Protein AF-A0A839SBY2-F1 (afdb_monomer_lite)

Organism: NCBI:txid1550579

Foldseek 3Di:
DVVLVVVLVCLVPPDDCPDPVSLVVSLVSLLCVLVVLLVVCVVPVDPVSPVSVVVSVVSNVVSVVVSVVSVLVVLLVVLVVCPAQVCQVVCVVVVHFGQDPQWDFPDDDGQKTKIAHPDPDQAFGIKIFGADSVSDTQKIKTKGWHDADPNWTKIKIWMWGPDPDPDDIDIWIWIDTHPDIDTDDPVVVVVRCVVRVHDRRD

Structure (mmCIF, N/CA/C/O backbone):
data_AF-A0A839SBY2-F1
#
_entry.id   AF-A0A839SBY2-F1
#
loop_
_atom_site.group_PDB
_atom_site.id
_atom_site.type_symbol
_atom_site.label_atom_id
_atom_site.label_alt_id
_atom_site.label_comp_id
_atom_site.label_asym_id
_atom_site.label_entity_id
_atom_site.label_seq_id
_atom_site.pdbx_PDB_ins_code
_atom_site.Cartn_x
_atom_site.Cartn_y
_atom_site.Cartn_z
_atom_site.occupancy
_atom_site.B_iso_or_equiv
_atom_site.auth_seq_id
_atom_site.auth_comp_id
_atom_site.auth_asym_id
_atom_site.auth_atom_id
_atom_site.pdbx_PDB_model_num
ATOM 1 N N . MET A 1 1 ? 9.766 -4.414 -45.607 1.00 50.16 1 MET A N 1
ATOM 2 C CA . MET A 1 1 ? 9.682 -3.505 -44.438 1.00 50.16 1 MET A CA 1
ATOM 3 C C . MET A 1 1 ? 8.295 -3.521 -43.786 1.00 50.16 1 MET A C 1
ATOM 5 O O . MET A 1 1 ? 8.221 -3.558 -42.569 1.00 50.16 1 MET A O 1
ATOM 9 N N . SER A 1 2 ? 7.206 -3.583 -44.562 1.00 56.00 2 SER A N 1
ATOM 10 C CA . SER A 1 2 ? 5.819 -3.483 -44.066 1.00 56.00 2 SER A CA 1
ATOM 11 C C . SER A 1 2 ? 5.362 -4.629 -43.151 1.00 56.00 2 SER A C 1
ATOM 13 O O . SER A 1 2 ? 4.708 -4.373 -42.150 1.00 56.00 2 SER A O 1
ATOM 15 N N . ILE A 1 3 ? 5.745 -5.879 -43.438 1.00 57.19 3 ILE A N 1
ATOM 16 C CA . ILE A 1 3 ? 5.320 -7.041 -42.633 1.00 57.19 3 ILE A CA 1
ATOM 17 C C . ILE A 1 3 ? 5.928 -6.992 -41.226 1.00 57.19 3 ILE A C 1
ATOM 19 O O . ILE A 1 3 ? 5.208 -7.164 -40.259 1.00 57.19 3 ILE A O 1
ATOM 23 N N . LEU A 1 4 ? 7.217 -6.661 -41.090 1.00 52.97 4 LEU A N 1
ATOM 24 C CA . LEU A 1 4 ? 7.890 -6.563 -39.785 1.00 52.97 4 LEU A CA 1
ATOM 25 C C . LEU A 1 4 ? 7.290 -5.477 -38.881 1.00 52.97 4 LEU A C 1
ATOM 27 O O . LEU A 1 4 ? 7.150 -5.702 -37.685 1.00 52.97 4 LEU A O 1
ATOM 31 N N . LEU A 1 5 ? 6.901 -4.330 -39.447 1.00 53.91 5 LEU A N 1
ATOM 32 C CA . LEU A 1 5 ? 6.219 -3.257 -38.713 1.00 53.91 5 LEU A CA 1
ATOM 33 C C . LEU A 1 5 ? 4.815 -3.674 -38.260 1.00 53.91 5 LEU A C 1
ATOM 35 O O . LEU A 1 5 ? 4.431 -3.383 -37.131 1.00 53.91 5 LEU A O 1
ATOM 39 N N . ILE A 1 6 ? 4.075 -4.393 -39.109 1.00 61.06 6 ILE A N 1
ATOM 40 C CA . ILE A 1 6 ? 2.745 -4.918 -38.775 1.00 61.06 6 ILE A CA 1
ATOM 41 C C . ILE A 1 6 ? 2.851 -6.002 -37.698 1.00 61.06 6 ILE A C 1
ATOM 43 O O . ILE A 1 6 ? 2.096 -5.965 -36.734 1.00 61.06 6 ILE A O 1
ATOM 47 N N . THR A 1 7 ? 3.811 -6.923 -37.802 1.00 57.31 7 THR A N 1
ATOM 48 C CA . THR A 1 7 ? 4.036 -7.966 -36.790 1.00 57.31 7 THR A CA 1
ATOM 49 C C . THR A 1 7 ? 4.498 -7.368 -35.463 1.00 57.31 7 THR A C 1
ATOM 51 O O . THR A 1 7 ? 4.038 -7.794 -34.408 1.00 57.31 7 THR A O 1
ATOM 54 N N . ALA A 1 8 ? 5.362 -6.350 -35.497 1.00 54.94 8 ALA A N 1
ATOM 55 C CA . ALA A 1 8 ? 5.792 -5.633 -34.306 1.00 54.94 8 ALA A CA 1
ATOM 56 C C . ALA A 1 8 ? 4.622 -4.898 -33.635 1.00 54.94 8 ALA A C 1
ATOM 58 O O . ALA A 1 8 ? 4.421 -5.075 -32.440 1.00 54.94 8 ALA A O 1
ATOM 59 N N . ALA A 1 9 ? 3.807 -4.159 -34.398 1.00 55.81 9 ALA A N 1
ATOM 60 C CA . ALA A 1 9 ? 2.603 -3.500 -33.890 1.00 55.81 9 ALA A CA 1
ATOM 61 C C . ALA A 1 9 ? 1.560 -4.506 -33.368 1.00 55.81 9 ALA A C 1
ATOM 63 O O . ALA A 1 9 ? 0.912 -4.254 -32.360 1.00 55.81 9 ALA A O 1
ATOM 64 N N . TYR A 1 10 ? 1.431 -5.670 -34.009 1.00 61.09 10 TYR A N 1
ATOM 65 C CA . TYR A 1 10 ? 0.540 -6.745 -33.576 1.00 61.09 10 TYR A CA 1
ATOM 66 C C . TYR A 1 10 ? 0.983 -7.350 -32.236 1.00 61.09 10 TYR A C 1
ATOM 68 O O . TYR A 1 10 ? 0.177 -7.468 -31.317 1.00 61.09 10 TYR A O 1
ATOM 76 N N . LEU A 1 11 ? 2.271 -7.671 -32.077 1.00 55.78 11 LEU A N 1
ATOM 77 C CA . LEU A 1 11 ? 2.822 -8.135 -30.797 1.00 55.78 11 LEU A CA 1
ATOM 78 C C . LEU A 1 11 ? 2.681 -7.073 -29.698 1.00 55.78 11 LEU A C 1
ATOM 80 O O . LEU A 1 11 ? 2.483 -7.404 -28.534 1.00 55.78 11 LEU A O 1
ATOM 84 N N . ASP A 1 12 ? 2.755 -5.801 -30.074 1.00 53.50 12 ASP A N 1
ATOM 85 C CA . ASP A 1 12 ? 2.627 -4.659 -29.177 1.00 53.50 12 ASP A CA 1
ATOM 86 C C . ASP A 1 12 ? 1.188 -4.428 -28.683 1.00 53.50 12 ASP A C 1
ATOM 88 O O . ASP A 1 12 ? 0.997 -3.953 -27.565 1.00 53.50 12 ASP A O 1
ATOM 92 N N . PHE A 1 13 ? 0.190 -4.801 -29.490 1.00 53.75 13 PHE A N 1
ATOM 93 C CA . PHE A 1 13 ? -1.232 -4.618 -29.186 1.00 53.75 13 PHE A CA 1
ATOM 94 C C . PHE A 1 13 ? -1.887 -5.853 -28.548 1.00 53.75 13 PHE A C 1
ATOM 96 O O . PHE A 1 13 ? -2.807 -5.710 -27.748 1.00 53.75 13 PHE A O 1
ATOM 103 N N . PHE A 1 14 ? -1.434 -7.064 -28.900 1.00 48.62 14 PHE A N 1
ATOM 104 C CA . PHE A 1 14 ? -2.133 -8.309 -28.550 1.00 48.62 14 PHE A CA 1
ATOM 105 C C . PHE A 1 14 ? -1.421 -9.188 -27.513 1.00 48.62 14 PHE A C 1
ATOM 107 O O . PHE A 1 14 ? -2.077 -10.027 -26.895 1.00 48.62 14 PHE A O 1
ATOM 114 N N . CYS A 1 15 ? -0.118 -9.013 -27.266 1.00 50.53 15 CYS A N 1
ATOM 115 C CA . CYS A 1 15 ? 0.544 -9.710 -26.161 1.00 50.53 15 CYS A CA 1
ATOM 116 C C . CYS A 1 15 ? 0.485 -8.860 -24.889 1.00 50.53 15 CYS A C 1
ATOM 118 O O . CYS A 1 15 ? 1.300 -7.959 -24.694 1.00 50.53 15 CYS A O 1
ATOM 120 N N . GLY A 1 16 ? -0.454 -9.190 -23.999 1.00 49.81 16 GLY A N 1
ATOM 121 C CA . GLY A 1 16 ? -0.428 -8.705 -22.620 1.00 49.81 16 GLY A CA 1
ATOM 122 C C . GLY A 1 16 ? 0.908 -9.044 -21.946 1.00 49.81 16 GLY A C 1
ATOM 123 O O . GLY A 1 16 ? 1.477 -10.119 -22.150 1.00 49.81 16 GLY A O 1
ATOM 124 N N . THR A 1 17 ? 1.438 -8.110 -21.164 1.00 52.28 17 THR A N 1
ATOM 125 C CA . THR A 1 17 ? 2.716 -8.225 -20.456 1.00 52.28 17 THR A CA 1
ATOM 126 C C . THR A 1 17 ? 2.598 -9.183 -19.270 1.00 52.28 17 THR A C 1
ATOM 128 O O . THR A 1 17 ? 2.289 -8.785 -18.155 1.00 52.28 17 THR A O 1
ATOM 131 N N . VAL A 1 18 ? 2.851 -10.475 -19.502 1.00 55.28 18 VAL A N 1
ATOM 132 C CA . VAL A 1 18 ? 2.801 -11.504 -18.441 1.00 55.28 18 VAL A CA 1
ATOM 133 C C . VAL A 1 18 ? 4.174 -11.729 -17.782 1.00 55.28 18 VAL A C 1
ATOM 135 O O . VAL A 1 18 ? 4.251 -12.221 -16.660 1.00 55.28 18 VAL A O 1
ATOM 138 N N . ASN A 1 19 ? 5.279 -11.380 -18.454 1.00 65.88 19 ASN A N 1
ATOM 139 C CA . ASN A 1 19 ? 6.634 -11.702 -17.995 1.00 65.88 19 ASN A CA 1
ATOM 140 C C . ASN A 1 19 ? 7.681 -10.673 -18.473 1.00 65.88 19 ASN A C 1
ATOM 142 O O . ASN A 1 19 ? 7.624 -10.211 -19.616 1.00 65.88 19 ASN A O 1
ATOM 146 N N . ILE A 1 20 ? 8.683 -10.373 -17.633 1.00 67.88 20 ILE A N 1
ATOM 147 C CA . ILE A 1 20 ? 9.837 -9.520 -17.967 1.00 67.88 20 ILE A CA 1
ATOM 148 C C . ILE A 1 20 ? 10.582 -9.990 -19.226 1.00 67.88 20 ILE A C 1
ATOM 150 O O . ILE A 1 20 ? 11.011 -9.163 -20.028 1.00 67.88 20 ILE A O 1
ATOM 154 N N . TYR A 1 21 ? 10.680 -11.303 -19.464 1.00 69.38 21 TYR A N 1
ATOM 155 C CA . TYR A 1 21 ? 11.316 -11.841 -20.672 1.00 69.38 21 TYR A CA 1
ATOM 156 C C . TYR A 1 21 ? 10.558 -11.452 -21.944 1.00 69.38 21 TYR A C 1
ATOM 158 O O . TYR A 1 21 ? 11.178 -11.162 -22.964 1.00 69.38 21 TYR A O 1
ATOM 166 N N . THR A 1 22 ? 9.226 -11.380 -21.884 1.00 72.88 22 THR A N 1
ATOM 167 C CA . THR A 1 22 ? 8.390 -10.946 -23.010 1.00 72.88 22 THR A CA 1
ATOM 168 C C . THR A 1 22 ? 8.628 -9.473 -23.332 1.00 72.88 22 THR A C 1
ATOM 170 O O . THR A 1 22 ? 8.743 -9.127 -24.507 1.00 72.88 22 THR A O 1
ATOM 173 N N . ILE A 1 23 ? 8.781 -8.625 -22.305 1.00 73.56 23 ILE A N 1
ATOM 174 C CA . ILE A 1 23 ? 9.149 -7.211 -22.471 1.00 73.56 23 ILE A CA 1
ATOM 175 C C . ILE A 1 23 ? 10.522 -7.123 -23.149 1.00 73.56 23 ILE A C 1
ATOM 177 O O . ILE A 1 23 ? 10.646 -6.499 -24.197 1.00 73.56 23 ILE A O 1
ATOM 181 N N . VAL A 1 24 ? 11.540 -7.812 -22.626 1.00 74.81 24 VAL A N 1
ATOM 182 C CA . VAL A 1 24 ? 12.904 -7.771 -23.187 1.00 74.81 24 VAL A CA 1
ATOM 183 C C . VAL A 1 24 ? 12.942 -8.244 -24.645 1.00 74.81 24 VAL A C 1
ATOM 185 O O . VAL A 1 24 ? 13.508 -7.552 -25.488 1.00 74.81 24 VAL A O 1
ATOM 188 N N . ILE A 1 25 ? 12.305 -9.375 -24.971 1.00 76.25 25 ILE A N 1
ATOM 189 C CA . ILE A 1 25 ? 12.288 -9.930 -26.336 1.00 76.25 25 ILE A CA 1
ATOM 190 C C . ILE A 1 25 ? 11.604 -8.968 -27.312 1.00 76.25 25 ILE A C 1
ATOM 192 O O . ILE A 1 25 ? 12.164 -8.657 -28.364 1.00 76.25 25 ILE A O 1
ATOM 196 N N . LYS A 1 26 ? 10.425 -8.449 -26.948 1.00 75.75 26 LYS A N 1
ATOM 197 C CA . LYS A 1 26 ? 9.686 -7.459 -27.744 1.00 75.75 26 LYS A CA 1
ATOM 198 C C . LYS A 1 26 ? 10.553 -6.233 -28.040 1.00 75.75 26 LYS A C 1
ATOM 200 O O . LYS A 1 26 ? 10.601 -5.770 -29.179 1.00 75.75 26 LYS A O 1
ATOM 205 N N . GLN A 1 27 ? 11.293 -5.760 -27.041 1.00 76.38 27 GLN A N 1
ATOM 206 C CA . GLN A 1 27 ? 12.167 -4.599 -27.174 1.00 76.38 27 GLN A CA 1
ATOM 207 C C . GLN A 1 27 ? 13.399 -4.868 -28.034 1.00 76.38 27 GLN A C 1
ATOM 209 O O . GLN A 1 27 ? 13.731 -4.056 -28.898 1.00 76.38 27 GLN A O 1
ATOM 214 N N . SER A 1 28 ? 14.044 -6.025 -27.874 1.00 76.75 28 SER A N 1
ATOM 215 C CA . SER A 1 28 ? 15.146 -6.434 -28.749 1.00 76.75 28 SER A CA 1
ATOM 216 C C . SER A 1 28 ? 14.701 -6.527 -30.212 1.00 76.75 28 SER A C 1
ATOM 218 O O . SER A 1 28 ? 15.401 -6.031 -31.093 1.00 76.75 28 SER A O 1
ATOM 220 N N . CYS A 1 29 ? 13.517 -7.086 -30.486 1.00 79.12 29 CYS A N 1
ATOM 221 C CA . CYS A 1 29 ? 12.964 -7.152 -31.840 1.00 79.12 29 CYS A CA 1
ATOM 222 C C . CYS A 1 29 ? 12.693 -5.761 -32.428 1.00 79.12 29 CYS A C 1
ATOM 224 O O . CYS A 1 29 ? 13.072 -5.496 -33.569 1.00 79.12 29 CYS A O 1
ATOM 226 N N . LEU A 1 30 ? 12.077 -4.861 -31.656 1.00 77.25 30 LEU A N 1
ATOM 227 C CA . LEU A 1 30 ? 11.808 -3.489 -32.090 1.00 77.25 30 LEU A CA 1
ATOM 228 C C . LEU A 1 30 ? 13.108 -2.727 -32.380 1.00 77.25 30 LEU A C 1
ATOM 230 O O . LEU A 1 30 ? 13.252 -2.150 -33.457 1.00 77.25 30 LEU A O 1
ATOM 234 N N . LEU A 1 31 ? 14.088 -2.777 -31.474 1.00 79.19 31 LEU A N 1
ATOM 235 C CA . LEU A 1 31 ? 15.387 -2.122 -31.656 1.00 79.19 31 LEU A CA 1
ATOM 236 C C . LEU A 1 31 ? 16.100 -2.595 -32.927 1.00 79.19 31 LEU A C 1
ATOM 238 O O . LEU A 1 31 ? 16.614 -1.766 -33.674 1.00 79.19 31 LEU A O 1
ATOM 242 N N . LEU A 1 32 ? 16.086 -3.898 -33.223 1.00 79.31 32 LEU A N 1
ATOM 243 C CA . LEU A 1 32 ? 16.695 -4.436 -34.445 1.00 79.31 32 LEU A CA 1
ATOM 244 C C . LEU A 1 32 ? 16.045 -3.874 -35.719 1.00 79.31 32 LEU A C 1
ATOM 246 O O . LEU A 1 32 ? 16.753 -3.524 -36.667 1.00 79.31 32 LEU A O 1
ATOM 250 N N . VAL A 1 33 ? 14.716 -3.723 -35.731 1.00 79.94 33 VAL A N 1
ATOM 251 C CA . VAL A 1 33 ? 13.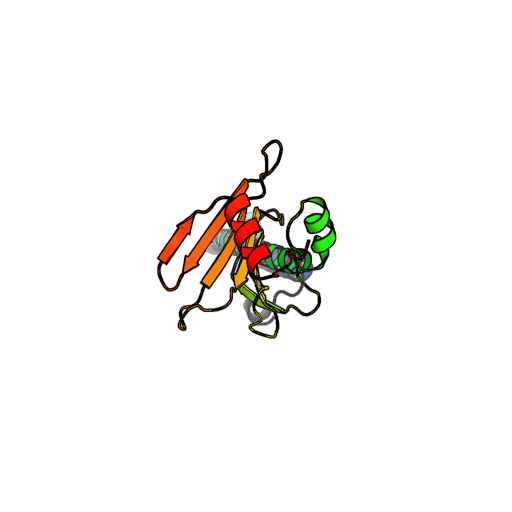989 -3.138 -36.868 1.00 79.94 33 VAL A CA 1
ATOM 252 C C . VAL A 1 33 ? 14.399 -1.681 -37.094 1.00 79.94 33 VAL A C 1
ATOM 254 O O . VAL A 1 33 ? 14.634 -1.305 -38.241 1.00 79.94 33 VAL A O 1
ATOM 257 N N . TYR A 1 34 ? 14.556 -0.882 -36.033 1.00 76.00 34 TYR A N 1
ATOM 258 C CA . TYR A 1 34 ? 14.865 0.553 -36.142 1.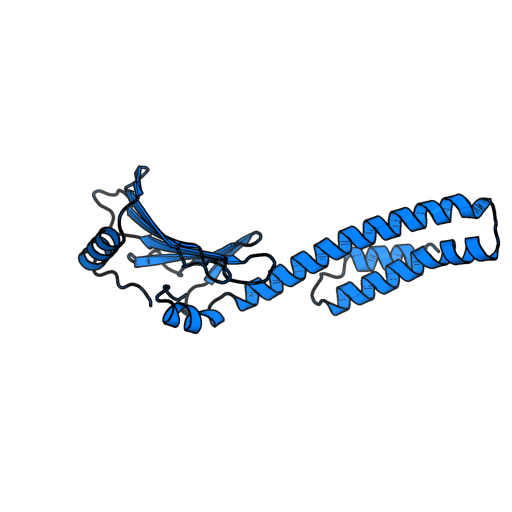00 76.00 34 TYR A CA 1
ATOM 259 C C . TYR A 1 34 ? 16.357 0.891 -36.246 1.00 76.00 34 TYR A C 1
ATOM 261 O O . TYR A 1 34 ? 16.696 1.953 -36.763 1.00 76.00 34 TYR A O 1
ATOM 269 N N . ILE A 1 35 ? 17.256 0.008 -35.803 1.00 79.44 35 ILE A N 1
ATOM 270 C CA . ILE A 1 35 ? 18.710 0.180 -35.958 1.00 79.44 35 ILE A CA 1
ATOM 271 C C . ILE A 1 35 ? 19.157 -0.199 -37.377 1.00 79.44 35 ILE A C 1
ATOM 273 O O . ILE A 1 35 ? 20.073 0.421 -37.918 1.00 79.44 35 ILE A O 1
ATOM 277 N N . SER A 1 36 ? 18.485 -1.161 -38.022 1.00 78.06 36 SER A N 1
ATOM 278 C CA . SER A 1 36 ? 18.840 -1.615 -39.377 1.00 78.06 36 SER A CA 1
ATOM 279 C C . SER A 1 36 ? 18.937 -0.498 -40.443 1.00 78.06 36 SER A C 1
ATOM 281 O O . SER A 1 36 ? 19.931 -0.487 -41.174 1.00 78.06 36 SER A O 1
ATOM 283 N N . PRO A 1 37 ? 18.029 0.500 -40.518 1.00 73.56 37 PRO A N 1
ATOM 284 C CA . PRO A 1 37 ? 18.105 1.585 -41.495 1.00 73.56 37 PRO A CA 1
ATOM 285 C C . PRO A 1 37 ? 19.198 2.600 -41.136 1.00 73.56 37 PRO A C 1
ATOM 287 O O . PRO A 1 37 ? 19.804 3.190 -42.028 1.00 73.56 37 PRO A O 1
ATOM 290 N N . ILE A 1 38 ? 19.486 2.780 -39.839 1.00 78.62 38 ILE A N 1
ATOM 291 C CA . ILE A 1 38 ? 20.560 3.653 -39.346 1.00 78.62 38 ILE A CA 1
ATOM 292 C C . ILE A 1 38 ? 21.914 3.085 -39.777 1.00 78.62 38 ILE A C 1
ATOM 294 O O . ILE A 1 38 ? 22.713 3.792 -40.388 1.00 78.62 38 ILE A O 1
ATOM 298 N N . VAL A 1 39 ? 22.152 1.795 -39.519 1.00 82.88 39 VAL A N 1
ATOM 299 C CA . VAL A 1 39 ? 23.387 1.104 -39.922 1.00 82.88 39 VAL A CA 1
ATOM 300 C C . VAL A 1 39 ? 23.525 1.093 -41.445 1.00 82.88 39 VAL A C 1
ATOM 302 O O . VAL A 1 39 ? 24.590 1.418 -41.968 1.00 82.88 39 VAL A O 1
ATOM 305 N N . TYR A 1 40 ? 22.441 0.803 -42.172 1.00 81.88 40 TYR A N 1
ATOM 306 C CA . TYR A 1 40 ? 22.438 0.840 -43.634 1.00 81.88 40 TYR A CA 1
ATOM 307 C C . TYR A 1 40 ? 22.796 2.229 -44.186 1.00 81.88 40 TYR A C 1
ATOM 309 O O . TYR A 1 40 ? 23.617 2.339 -45.099 1.00 81.88 40 TYR A O 1
ATOM 317 N N . TYR A 1 41 ? 22.245 3.302 -43.608 1.00 81.12 41 TYR A N 1
ATOM 318 C CA . TYR A 1 41 ? 22.611 4.674 -43.965 1.00 81.12 41 TYR A CA 1
ATOM 319 C C . TYR A 1 41 ? 24.085 4.976 -43.666 1.00 81.12 41 TYR A C 1
ATOM 321 O O . TYR A 1 41 ? 24.762 5.572 -44.502 1.00 81.12 41 TYR A O 1
ATOM 329 N N . MET A 1 42 ? 24.610 4.548 -42.513 1.00 82.94 42 MET A N 1
ATOM 330 C CA . MET A 1 42 ? 26.020 4.762 -42.162 1.00 82.94 42 MET A CA 1
ATOM 331 C C . MET A 1 42 ? 26.978 4.114 -43.170 1.00 82.94 42 MET A C 1
ATOM 333 O O . MET A 1 42 ? 28.025 4.692 -43.464 1.00 82.94 42 MET A O 1
ATOM 337 N N . ILE A 1 43 ? 26.607 2.951 -43.717 1.00 87.75 43 ILE A N 1
ATOM 338 C CA . ILE A 1 43 ? 27.396 2.219 -44.717 1.00 87.75 43 ILE A CA 1
ATOM 339 C C . ILE A 1 43 ? 27.274 2.864 -46.103 1.00 87.75 43 ILE A C 1
ATOM 341 O O . ILE A 1 43 ? 28.279 3.094 -46.770 1.00 87.75 43 ILE A O 1
ATOM 345 N N . THR A 1 44 ? 26.052 3.158 -46.549 1.00 88.62 44 THR A N 1
ATOM 346 C CA . THR A 1 44 ? 25.786 3.585 -47.936 1.00 88.62 44 THR A CA 1
ATOM 347 C C . THR A 1 44 ? 25.922 5.089 -48.162 1.00 88.62 44 THR A C 1
ATOM 349 O O . THR A 1 44 ? 26.130 5.522 -49.292 1.00 88.62 44 THR A O 1
ATOM 352 N N . LYS A 1 45 ? 25.803 5.897 -47.100 1.00 83.69 45 LYS A N 1
ATOM 353 C CA . LYS A 1 45 ? 25.741 7.371 -47.133 1.00 83.69 45 LYS A CA 1
ATOM 354 C C . LYS A 1 45 ? 24.695 7.938 -48.104 1.00 83.69 45 LYS A C 1
ATOM 356 O O . LYS A 1 45 ? 24.819 9.076 -48.562 1.00 83.69 45 LYS A O 1
ATOM 361 N N . ASP A 1 46 ? 23.647 7.170 -48.389 1.00 84.69 46 ASP A N 1
ATOM 362 C CA . ASP A 1 46 ? 22.555 7.587 -49.263 1.00 84.69 46 ASP A CA 1
ATOM 363 C C . ASP A 1 46 ? 21.745 8.729 -48.621 1.00 84.69 46 ASP A C 1
ATOM 365 O O . ASP A 1 46 ? 21.132 8.576 -47.561 1.00 84.69 46 ASP A O 1
ATOM 369 N N . LYS A 1 47 ? 21.714 9.896 -49.277 1.00 78.06 47 LYS A N 1
ATOM 370 C CA . LYS A 1 47 ? 20.994 11.087 -48.798 1.00 78.06 47 LYS A CA 1
ATOM 371 C C . LYS A 1 47 ? 19.490 10.847 -48.641 1.00 78.06 47 LYS A C 1
ATOM 373 O O . LYS A 1 47 ? 18.887 11.481 -47.776 1.00 78.06 47 LYS A O 1
ATOM 378 N N . GLN A 1 48 ? 18.896 9.935 -49.415 1.00 78.19 48 GLN A N 1
ATOM 379 C CA . GLN A 1 48 ? 17.478 9.582 -49.298 1.00 78.19 48 GLN A CA 1
ATOM 380 C C . GLN A 1 48 ? 17.170 8.871 -47.967 1.00 78.19 48 GLN A C 1
ATOM 382 O O . GLN A 1 48 ? 16.074 9.011 -47.424 1.00 78.19 48 GLN A O 1
ATOM 387 N N . GLN A 1 49 ? 18.154 8.181 -47.384 1.00 76.94 49 GLN A N 1
ATOM 388 C CA . GLN A 1 49 ? 18.020 7.447 -46.121 1.00 76.94 49 GLN A CA 1
ATOM 389 C C . GLN A 1 49 ? 18.271 8.310 -44.873 1.00 76.94 49 GLN A C 1
ATOM 391 O O . GLN A 1 49 ? 17.984 7.879 -43.755 1.00 76.94 49 GLN A O 1
ATOM 396 N N . ARG A 1 50 ? 18.733 9.561 -45.030 1.00 77.38 50 ARG A N 1
ATOM 397 C CA . ARG A 1 50 ? 19.011 10.471 -43.903 1.00 77.38 50 ARG A CA 1
ATOM 398 C C . ARG A 1 50 ? 17.777 10.710 -43.027 1.00 77.38 50 ARG A C 1
ATOM 400 O O . ARG A 1 50 ? 17.890 10.716 -41.805 1.00 77.38 50 ARG A O 1
ATOM 407 N N . TRP A 1 51 ? 16.606 10.891 -43.637 1.00 77.44 51 TRP A N 1
ATOM 408 C CA . TRP A 1 51 ? 15.357 11.092 -42.896 1.00 77.44 51 TRP A CA 1
ATOM 409 C C . TRP A 1 51 ? 14.920 9.828 -42.155 1.00 77.44 51 TRP A C 1
ATOM 411 O O . TRP A 1 51 ? 14.539 9.917 -40.992 1.00 77.44 51 TRP A O 1
ATOM 421 N N . TRP A 1 52 ? 15.058 8.653 -42.775 1.00 76.50 52 TRP A N 1
ATOM 422 C CA . TRP A 1 52 ? 14.775 7.370 -42.126 1.00 76.50 52 TRP A CA 1
ATOM 423 C C . TRP A 1 52 ? 15.671 7.117 -40.915 1.00 76.50 52 TRP A C 1
ATOM 425 O O . TRP A 1 52 ? 15.185 6.630 -39.898 1.00 76.50 52 TRP A O 1
ATOM 435 N N . ALA A 1 53 ? 16.943 7.518 -40.977 1.00 74.19 53 ALA A N 1
ATOM 436 C CA . ALA A 1 53 ? 17.840 7.452 -39.828 1.00 74.19 53 ALA A CA 1
ATOM 437 C C . ALA A 1 53 ? 17.389 8.382 -38.682 1.00 74.19 53 ALA A C 1
ATOM 439 O O . ALA A 1 53 ? 17.371 7.962 -37.528 1.00 74.19 53 ALA A O 1
ATOM 440 N N . VAL A 1 54 ? 16.962 9.617 -38.986 1.00 79.69 54 VAL A N 1
ATOM 441 C CA . VAL A 1 54 ? 16.431 10.557 -37.975 1.00 79.69 54 VAL A CA 1
ATOM 442 C C . VAL A 1 54 ? 15.149 10.020 -37.332 1.00 79.69 54 VAL A C 1
ATOM 444 O O . VAL A 1 54 ? 15.041 10.011 -36.106 1.00 79.69 54 VAL A O 1
ATOM 447 N N . PHE A 1 55 ? 14.202 9.523 -38.133 1.00 80.25 55 PHE A N 1
ATOM 448 C CA . PHE A 1 55 ? 12.989 8.886 -37.614 1.00 80.25 55 PHE A CA 1
ATOM 449 C C . PHE A 1 55 ? 13.313 7.650 -36.771 1.00 80.25 55 PHE A C 1
ATOM 451 O O . PHE A 1 55 ? 12.731 7.486 -35.703 1.00 80.25 55 PHE A O 1
ATOM 458 N N . GLY A 1 56 ? 14.269 6.823 -37.204 1.00 79.25 56 GLY A N 1
ATOM 459 C CA . GLY A 1 56 ? 14.758 5.678 -36.438 1.00 79.25 56 GLY A CA 1
ATOM 460 C C . GLY A 1 56 ? 15.252 6.081 -35.049 1.00 79.25 56 GLY A C 1
ATOM 461 O O . GLY A 1 56 ? 14.837 5.483 -34.061 1.00 79.25 56 GLY A O 1
ATOM 462 N N . CYS A 1 57 ? 16.053 7.146 -34.943 1.00 79.25 57 CYS A N 1
ATOM 463 C CA . CYS A 1 57 ? 16.521 7.658 -33.651 1.00 79.25 57 CYS A CA 1
ATOM 464 C C . CYS A 1 57 ? 15.374 8.122 -32.739 1.00 79.25 57 CYS A C 1
ATOM 466 O O . CYS A 1 57 ? 15.369 7.789 -31.554 1.00 79.25 57 CYS A O 1
ATOM 468 N N . ILE A 1 58 ? 14.392 8.861 -33.274 1.00 83.50 58 ILE A N 1
ATOM 469 C CA . ILE A 1 58 ? 13.218 9.307 -32.502 1.00 83.50 58 ILE A CA 1
ATOM 470 C C . ILE A 1 58 ? 12.440 8.092 -31.981 1.00 83.50 58 ILE A C 1
ATOM 472 O O . ILE A 1 58 ? 12.127 8.027 -30.795 1.00 83.50 58 ILE A O 1
ATOM 476 N N . TRP A 1 59 ? 12.206 7.096 -32.838 1.00 80.31 59 TRP A N 1
ATOM 477 C CA . TRP A 1 59 ? 11.526 5.858 -32.459 1.00 80.31 59 TRP A CA 1
ATOM 478 C C . TRP A 1 59 ? 12.269 5.084 -31.372 1.00 80.31 59 TRP A C 1
ATOM 480 O O . TRP A 1 59 ? 11.635 4.633 -30.422 1.00 80.31 59 TRP A O 1
ATOM 490 N N . VAL A 1 60 ? 13.600 4.980 -31.452 1.00 81.75 60 VAL A N 1
ATOM 491 C CA . VAL A 1 60 ? 14.417 4.342 -30.405 1.00 81.75 60 VAL A CA 1
ATOM 492 C C . VAL A 1 60 ? 14.221 5.035 -29.054 1.00 81.75 60 VAL A C 1
ATOM 494 O O . VAL A 1 60 ? 14.033 4.354 -28.044 1.00 81.75 60 VAL A O 1
ATOM 497 N N . VAL A 1 61 ? 14.203 6.372 -29.017 1.00 82.56 61 VAL A N 1
ATOM 498 C CA . VAL A 1 61 ? 13.949 7.130 -27.779 1.00 82.56 61 VAL A CA 1
ATOM 499 C C . VAL A 1 61 ? 12.535 6.872 -27.255 1.00 82.56 61 VAL A C 1
ATOM 501 O O . VAL A 1 61 ? 12.376 6.530 -26.083 1.00 82.56 61 VAL A O 1
ATOM 504 N N . THR A 1 62 ? 11.509 6.975 -28.103 1.00 79.94 62 THR A N 1
ATOM 505 C CA . THR A 1 62 ? 10.108 6.746 -27.707 1.00 79.94 62 THR A CA 1
ATOM 506 C C . THR A 1 62 ? 9.892 5.334 -27.159 1.00 79.94 62 THR A C 1
ATOM 508 O O . THR A 1 62 ? 9.250 5.155 -26.125 1.00 79.94 62 THR A O 1
ATOM 511 N N . ILE A 1 63 ? 10.474 4.328 -27.812 1.00 79.50 63 ILE A N 1
ATOM 512 C CA . ILE A 1 63 ? 10.392 2.924 -27.404 1.00 79.50 63 ILE A CA 1
ATOM 513 C C . ILE A 1 63 ? 11.121 2.695 -26.077 1.00 79.50 63 ILE A C 1
ATOM 515 O O . ILE A 1 63 ? 10.592 2.013 -25.198 1.00 79.50 63 ILE A O 1
ATOM 519 N N . SER A 1 64 ? 12.283 3.322 -25.883 1.00 78.50 64 SER A N 1
ATOM 520 C CA . SER A 1 64 ? 13.034 3.244 -24.623 1.00 78.50 64 SER A CA 1
ATOM 521 C C . SER A 1 64 ? 12.238 3.829 -23.453 1.00 78.50 64 SER A C 1
ATOM 523 O O . SER A 1 64 ? 12.171 3.222 -22.384 1.00 78.50 64 SER A O 1
ATOM 525 N N . LEU A 1 65 ? 11.578 4.975 -23.658 1.00 80.75 65 LEU A N 1
ATOM 526 C CA . LEU A 1 65 ? 10.704 5.584 -22.650 1.00 80.75 65 LEU A CA 1
ATOM 527 C C . LEU A 1 65 ? 9.501 4.691 -22.328 1.00 80.75 65 LEU A C 1
ATOM 529 O O . LEU A 1 65 ? 9.188 4.483 -21.159 1.00 80.75 65 LEU A O 1
ATOM 533 N N . ARG A 1 66 ? 8.861 4.108 -23.346 1.00 80.94 66 ARG A N 1
ATOM 534 C CA . ARG A 1 66 ? 7.740 3.184 -23.139 1.00 80.94 66 ARG A CA 1
ATOM 535 C C . ARG A 1 66 ? 8.162 1.920 -22.391 1.00 80.94 66 ARG A C 1
ATOM 537 O O . ARG A 1 66 ? 7.474 1.510 -21.466 1.00 80.94 66 ARG A O 1
ATOM 544 N N . THR A 1 67 ? 9.313 1.349 -22.739 1.00 77.88 67 THR A N 1
ATOM 545 C CA . THR A 1 67 ? 9.892 0.185 -22.045 1.00 77.88 67 THR A CA 1
ATOM 546 C C . THR A 1 67 ? 10.103 0.468 -20.571 1.00 77.88 67 THR A C 1
ATOM 548 O O . THR A 1 67 ? 9.799 -0.367 -19.727 1.00 77.88 67 THR A O 1
ATOM 551 N N . LYS A 1 68 ? 10.632 1.654 -20.255 1.00 80.19 68 LYS A N 1
ATOM 552 C CA . LYS A 1 68 ? 10.851 2.069 -18.873 1.00 80.19 68 LYS A CA 1
ATOM 553 C C . LYS A 1 68 ? 9.543 2.041 -18.078 1.00 80.19 68 LYS A C 1
ATOM 555 O O . LYS A 1 68 ? 9.553 1.557 -16.951 1.00 80.19 68 LYS A O 1
ATOM 560 N N . ASN A 1 69 ? 8.444 2.502 -18.676 1.00 79.62 69 ASN A N 1
ATOM 561 C CA . ASN A 1 69 ? 7.123 2.454 -18.053 1.00 79.62 69 ASN A CA 1
ATOM 562 C C . ASN A 1 69 ? 6.618 1.005 -17.922 1.00 79.62 69 ASN A C 1
ATOM 564 O O . ASN A 1 69 ? 6.241 0.605 -16.833 1.00 79.62 69 ASN A O 1
ATOM 568 N N . GLU A 1 70 ? 6.722 0.177 -18.970 1.00 76.69 70 GLU A N 1
ATOM 569 C CA . GLU A 1 70 ? 6.299 -1.238 -18.912 1.00 76.69 70 GLU A CA 1
ATOM 570 C C . GLU A 1 70 ? 7.066 -2.041 -17.840 1.00 76.69 70 GLU A C 1
ATOM 572 O O . GLU A 1 70 ? 6.488 -2.880 -17.150 1.00 76.69 70 GLU A O 1
ATOM 577 N N . ILE A 1 71 ? 8.368 -1.785 -17.670 1.00 76.56 71 ILE A N 1
ATOM 578 C CA . ILE A 1 71 ? 9.180 -2.403 -16.609 1.00 76.56 71 ILE A CA 1
ATOM 579 C C . ILE A 1 71 ? 8.758 -1.893 -15.230 1.00 76.56 71 ILE A C 1
ATOM 581 O O . ILE A 1 71 ? 8.724 -2.674 -14.280 1.00 76.56 71 ILE A O 1
ATOM 585 N N . HIS A 1 72 ? 8.462 -0.598 -15.109 1.00 76.31 72 HIS A N 1
ATOM 586 C CA . HIS A 1 72 ? 7.974 -0.017 -13.864 1.00 76.31 72 HIS A CA 1
ATOM 587 C C . HIS A 1 72 ? 6.660 -0.679 -13.433 1.00 76.31 72 HIS A C 1
ATOM 589 O O . HIS A 1 72 ? 6.599 -1.203 -12.324 1.00 76.31 72 HIS A O 1
ATOM 595 N N . ASP A 1 73 ? 5.689 -0.781 -14.342 1.00 74.44 73 ASP A N 1
ATOM 596 C CA . ASP A 1 73 ? 4.384 -1.402 -14.093 1.00 74.44 73 ASP A CA 1
ATOM 597 C C . ASP A 1 73 ? 4.514 -2.901 -13.763 1.00 74.44 73 ASP A C 1
ATOM 599 O O . ASP A 1 73 ? 3.842 -3.424 -12.867 1.00 74.44 73 ASP A O 1
ATOM 603 N N . TYR A 1 74 ? 5.409 -3.615 -14.462 1.00 73.19 74 TYR A N 1
ATOM 604 C CA . TYR A 1 74 ? 5.704 -5.019 -14.167 1.00 73.19 74 TYR A CA 1
ATOM 605 C C . TYR A 1 74 ? 6.282 -5.185 -12.760 1.00 73.19 74 TYR A C 1
ATOM 607 O O . TYR A 1 74 ? 5.817 -6.034 -11.996 1.00 73.19 74 TYR A O 1
ATOM 615 N N . ASN A 1 75 ? 7.279 -4.373 -12.402 1.00 72.19 75 ASN A N 1
ATOM 616 C CA . ASN A 1 75 ? 7.875 -4.415 -11.073 1.00 72.19 75 ASN A CA 1
ATOM 617 C C . ASN A 1 75 ? 6.833 -4.080 -10.008 1.00 72.19 75 ASN A C 1
ATOM 619 O O . ASN A 1 75 ? 6.720 -4.821 -9.039 1.00 72.19 75 ASN A O 1
ATOM 623 N N . GLU A 1 76 ? 6.018 -3.048 -10.217 1.00 71.50 76 GLU A N 1
ATOM 624 C CA . GLU A 1 76 ? 4.931 -2.689 -9.310 1.00 71.50 76 GLU A CA 1
ATOM 625 C C . GLU A 1 76 ? 3.974 -3.872 -9.101 1.00 71.50 76 GLU A C 1
ATOM 627 O O . GLU A 1 76 ? 3.702 -4.255 -7.966 1.00 71.50 76 GLU A O 1
ATOM 632 N N . THR A 1 77 ? 3.552 -4.541 -10.177 1.00 72.44 77 THR A N 1
ATOM 633 C CA . THR A 1 77 ? 2.668 -5.718 -10.118 1.00 72.44 77 THR A CA 1
ATOM 634 C C . THR A 1 77 ? 3.298 -6.884 -9.350 1.00 72.44 77 THR A C 1
ATOM 636 O O . THR A 1 77 ? 2.668 -7.480 -8.472 1.00 72.44 77 THR A O 1
ATOM 639 N N . VAL A 1 78 ? 4.560 -7.211 -9.641 1.00 72.00 78 VAL A N 1
ATOM 640 C CA . VAL A 1 78 ? 5.294 -8.281 -8.945 1.00 72.00 78 VAL A CA 1
ATOM 641 C C . VAL A 1 78 ? 5.479 -7.949 -7.469 1.00 72.00 78 VAL A C 1
ATOM 643 O O . VAL A 1 78 ? 5.378 -8.828 -6.612 1.00 72.00 78 VAL A O 1
ATOM 646 N N . CYS A 1 79 ? 5.749 -6.689 -7.153 1.00 73.25 79 CYS A N 1
ATOM 647 C CA . CYS A 1 79 ? 5.946 -6.244 -5.786 1.00 73.25 79 CYS A CA 1
ATOM 648 C C . CYS A 1 79 ? 4.632 -6.259 -5.014 1.00 73.25 79 CYS A C 1
ATOM 650 O O . CYS A 1 79 ? 4.579 -6.831 -3.927 1.00 73.25 79 CYS A O 1
ATOM 652 N N . LYS A 1 80 ? 3.534 -5.810 -5.618 1.00 70.69 80 LYS A N 1
ATOM 653 C CA . LYS A 1 80 ? 2.198 -5.927 -5.032 1.00 70.69 80 LYS A CA 1
ATOM 654 C C . LYS A 1 80 ? 1.829 -7.359 -4.659 1.00 70.69 80 LYS A C 1
ATOM 656 O O . LYS A 1 80 ? 1.332 -7.605 -3.563 1.00 70.69 80 LYS A O 1
ATOM 661 N N . ALA A 1 81 ? 2.146 -8.320 -5.528 1.00 68.25 81 ALA A N 1
ATOM 662 C CA . ALA A 1 81 ? 1.924 -9.737 -5.244 1.00 68.25 81 ALA A CA 1
ATOM 663 C C . ALA A 1 81 ? 2.742 -10.246 -4.039 1.00 68.25 81 ALA A C 1
ATOM 665 O O . ALA A 1 81 ? 2.313 -11.169 -3.345 1.00 68.25 81 ALA A O 1
ATOM 666 N N . LYS A 1 82 ? 3.907 -9.645 -3.760 1.00 66.69 82 LYS A N 1
ATOM 667 C CA . LYS A 1 82 ? 4.763 -10.008 -2.622 1.00 66.69 82 LYS A CA 1
ATOM 668 C C . LYS A 1 82 ? 4.274 -9.409 -1.302 1.00 66.69 82 LYS A C 1
ATOM 670 O O . LYS A 1 82 ? 4.257 -10.135 -0.313 1.00 66.69 82 LYS A O 1
ATOM 675 N N . PHE A 1 83 ? 3.850 -8.144 -1.281 1.00 69.38 83 PHE A N 1
ATOM 676 C CA . PHE A 1 83 ? 3.615 -7.344 -0.060 1.00 69.38 83 PHE A CA 1
ATOM 677 C C . PHE A 1 83 ? 2.275 -7.564 0.663 1.00 69.38 83 PHE A C 1
ATOM 679 O O . PHE A 1 83 ? 1.963 -6.895 1.650 1.00 69.38 83 PHE A O 1
ATOM 686 N N . GLY A 1 84 ? 1.503 -8.562 0.229 1.00 75.06 84 GLY A N 1
ATOM 687 C CA . GLY A 1 84 ? 0.300 -9.014 0.923 1.00 75.06 84 GLY A CA 1
ATOM 688 C C . GLY A 1 84 ? 0.583 -9.800 2.210 1.00 75.06 84 GLY A C 1
ATOM 689 O O . GLY A 1 84 ? 1.445 -9.468 3.027 1.00 75.06 84 GLY A O 1
ATOM 690 N N . LYS A 1 85 ? -0.149 -10.901 2.394 1.00 80.31 85 LYS A N 1
ATOM 691 C CA . LYS A 1 85 ? -0.104 -11.748 3.603 1.00 80.31 85 LYS A CA 1
ATOM 692 C C . LYS A 1 85 ? 1.282 -12.338 3.909 1.00 80.31 85 LYS A C 1
ATOM 694 O O . LYS A 1 85 ? 1.575 -12.641 5.063 1.00 80.31 85 LYS A O 1
ATOM 699 N N . THR A 1 86 ? 2.156 -12.465 2.910 1.00 79.75 86 THR A N 1
ATOM 700 C CA . THR A 1 86 ? 3.528 -12.992 3.055 1.00 79.75 86 THR A CA 1
ATOM 701 C C . THR A 1 86 ? 4.381 -12.174 4.034 1.00 79.75 86 THR A C 1
ATOM 703 O O . THR A 1 86 ? 5.265 -12.723 4.687 1.00 79.75 86 THR A O 1
ATOM 706 N N . PHE A 1 87 ? 4.088 -10.880 4.200 1.00 81.62 87 PHE A N 1
ATOM 707 C CA . PHE A 1 87 ? 4.831 -9.976 5.087 1.00 81.62 87 PHE A CA 1
ATOM 708 C C . PHE A 1 87 ? 4.279 -9.926 6.517 1.00 81.62 87 PHE A C 1
ATOM 710 O O . PHE A 1 87 ? 4.845 -9.253 7.377 1.00 81.62 87 PHE A O 1
ATOM 717 N N . ASN A 1 88 ? 3.232 -10.696 6.831 1.00 87.38 88 ASN A N 1
ATOM 718 C CA . ASN A 1 88 ? 2.638 -10.720 8.170 1.00 87.38 88 ASN A CA 1
ATOM 719 C C . ASN A 1 88 ? 3.638 -11.092 9.275 1.00 87.38 88 ASN A C 1
ATOM 721 O O . ASN A 1 88 ? 3.545 -10.572 10.383 1.00 87.38 88 ASN A O 1
ATOM 725 N N . GLN A 1 89 ? 4.631 -11.941 8.988 1.00 85.31 89 GLN A N 1
ATOM 726 C CA . GLN A 1 89 ? 5.671 -12.251 9.973 1.00 85.31 89 GLN A CA 1
ATOM 727 C C . GLN A 1 89 ? 6.543 -11.028 10.299 1.00 85.31 89 GLN A C 1
ATOM 729 O O . GLN A 1 89 ? 6.949 -10.842 11.443 1.00 85.31 89 GLN A O 1
ATOM 734 N N . GLN A 1 90 ? 6.823 -10.174 9.313 1.00 83.50 90 GLN A N 1
ATOM 735 C CA . GLN A 1 90 ? 7.566 -8.935 9.540 1.00 83.50 90 GLN A CA 1
ATOM 736 C C . GLN A 1 90 ? 6.707 -7.907 10.285 1.00 83.50 90 GLN A C 1
ATOM 738 O O . GLN A 1 90 ? 7.211 -7.251 11.195 1.00 83.50 90 GLN A O 1
ATOM 743 N N . ARG A 1 91 ? 5.407 -7.827 9.965 1.00 86.38 91 ARG A N 1
ATOM 744 C CA . ARG A 1 91 ? 4.432 -6.986 10.682 1.00 86.38 91 ARG A CA 1
ATOM 745 C C . ARG A 1 91 ? 4.376 -7.324 12.171 1.00 86.38 91 ARG A C 1
ATOM 747 O O . ARG A 1 91 ? 4.583 -6.430 12.988 1.00 86.38 91 ARG A O 1
ATOM 754 N N . ARG A 1 92 ? 4.271 -8.614 12.512 1.00 88.06 92 ARG A N 1
ATOM 755 C CA . ARG A 1 92 ? 4.369 -9.133 13.891 1.00 88.06 92 ARG A CA 1
ATOM 756 C C . ARG A 1 92 ? 5.600 -8.624 14.623 1.00 88.06 92 ARG A C 1
ATOM 758 O O . ARG A 1 92 ? 5.499 -8.056 15.706 1.00 88.06 92 ARG A O 1
ATOM 765 N N . ASN A 1 93 ? 6.768 -8.776 14.001 1.00 85.38 93 ASN A N 1
ATOM 766 C CA . ASN A 1 93 ? 8.040 -8.369 14.596 1.00 85.38 93 ASN A CA 1
ATOM 767 C C . ASN A 1 93 ? 8.126 -6.850 14.840 1.00 85.38 93 ASN A C 1
ATOM 769 O O . ASN A 1 93 ? 8.875 -6.414 15.709 1.00 85.38 93 ASN A O 1
ATOM 773 N N . ARG A 1 94 ? 7.367 -6.049 14.081 1.00 81.62 94 ARG A N 1
ATOM 774 C CA . ARG A 1 94 ? 7.288 -4.586 14.209 1.00 81.62 94 ARG A CA 1
ATOM 775 C C . ARG A 1 94 ? 6.094 -4.115 15.053 1.00 81.62 94 ARG A C 1
ATOM 777 O O . ARG A 1 94 ? 5.932 -2.910 15.245 1.00 81.62 94 ARG A O 1
ATOM 784 N N . GLY A 1 95 ? 5.242 -5.024 15.535 1.00 83.75 95 GLY A N 1
ATOM 785 C CA . GLY A 1 95 ? 3.987 -4.671 16.206 1.00 83.75 95 GLY A CA 1
ATOM 786 C C . GLY A 1 95 ? 3.028 -3.896 15.296 1.00 83.75 95 GLY A C 1
ATOM 787 O O . GLY A 1 95 ? 2.419 -2.925 15.739 1.00 83.75 95 GLY A O 1
ATOM 788 N N . ILE A 1 96 ? 2.960 -4.271 14.018 1.00 87.31 96 ILE A N 1
ATOM 789 C CA . ILE A 1 96 ? 1.974 -3.800 13.036 1.00 87.31 96 ILE A CA 1
ATOM 790 C C . ILE A 1 96 ? 0.891 -4.869 12.932 1.00 87.31 96 ILE A C 1
ATOM 792 O O . ILE A 1 96 ? 1.218 -6.055 12.964 1.00 87.31 96 ILE A O 1
ATOM 796 N N . ALA A 1 97 ? -0.373 -4.470 12.782 1.00 89.69 97 ALA A N 1
ATOM 797 C CA . ALA A 1 97 ? -1.445 -5.438 12.593 1.00 89.69 97 ALA A CA 1
ATOM 798 C C . ALA A 1 97 ? -1.242 -6.233 11.290 1.00 89.69 97 ALA A C 1
ATOM 800 O O . ALA A 1 97 ? -0.867 -5.674 10.258 1.00 89.69 97 ALA A O 1
ATOM 801 N N . VAL A 1 98 ? -1.460 -7.543 11.324 1.00 91.88 98 VAL A N 1
ATOM 802 C CA . VAL A 1 98 ? -1.356 -8.428 10.164 1.00 91.88 98 VAL A CA 1
ATOM 803 C C . VAL A 1 98 ? -2.580 -8.311 9.264 1.00 91.88 98 VAL A C 1
ATOM 805 O O . VAL A 1 98 ? -3.642 -7.876 9.690 1.00 91.88 98 VAL A O 1
ATOM 808 N N . ILE A 1 99 ? -2.443 -8.753 8.013 1.00 90.06 99 ILE A N 1
ATOM 809 C CA . ILE A 1 99 ? -3.581 -8.962 7.110 1.00 90.06 99 ILE A CA 1
ATOM 810 C C . ILE A 1 99 ? -4.159 -10.362 7.379 1.00 90.06 99 ILE A C 1
ATOM 812 O O . ILE A 1 99 ? -3.455 -11.346 7.116 1.00 90.06 99 ILE A O 1
ATOM 816 N N . PRO A 1 100 ? -5.403 -10.504 7.864 1.00 88.62 100 PRO A N 1
ATOM 817 C CA . PRO A 1 100 ? -6.021 -11.809 8.097 1.00 88.62 100 PRO A CA 1
ATOM 818 C C . PRO A 1 100 ? -6.110 -12.691 6.840 1.00 88.62 100 PRO A C 1
ATOM 820 O O . PRO A 1 100 ? -6.145 -12.214 5.705 1.00 88.62 100 PRO A O 1
ATOM 823 N N . GLN A 1 101 ? -6.133 -14.016 7.023 1.00 86.31 101 GLN A N 1
ATOM 824 C CA . GLN A 1 101 ? -6.084 -14.978 5.909 1.00 86.31 101 GLN A CA 1
ATOM 825 C C . GLN A 1 101 ? -7.343 -14.983 5.036 1.00 86.31 101 GLN A C 1
ATOM 827 O O . GLN A 1 101 ? -7.271 -15.343 3.862 1.00 86.31 101 GLN A O 1
ATOM 832 N N . ASP A 1 102 ? -8.475 -14.557 5.567 1.00 87.12 102 ASP A N 1
ATOM 833 C CA . ASP A 1 102 ? -9.763 -14.471 4.885 1.00 87.12 102 ASP A CA 1
ATOM 834 C C . ASP A 1 102 ? -9.966 -13.146 4.127 1.00 87.12 102 ASP A C 1
ATOM 836 O O . ASP A 1 102 ? -10.861 -13.057 3.284 1.00 87.12 102 ASP A O 1
ATOM 840 N N . TRP A 1 103 ? -9.106 -12.146 4.353 1.00 89.62 103 TRP A N 1
ATOM 841 C CA . TRP A 1 103 ? -9.184 -10.851 3.676 1.00 89.62 103 TRP A CA 1
ATOM 842 C C . TRP A 1 103 ? -8.814 -10.932 2.197 1.00 89.62 103 TRP A C 1
ATOM 844 O O . TRP A 1 103 ? -7.971 -11.739 1.780 1.00 89.62 103 TRP A O 1
ATOM 854 N N . GLN A 1 104 ? -9.426 -10.057 1.404 1.00 88.75 104 GLN A N 1
ATOM 855 C CA . GLN A 1 104 ? -9.259 -9.992 -0.044 1.00 88.75 104 GLN A CA 1
ATOM 856 C C . GLN A 1 104 ? -8.790 -8.604 -0.474 1.00 88.75 104 GLN A C 1
ATOM 858 O O . GLN A 1 104 ? -9.075 -7.608 0.190 1.00 88.75 104 GLN A O 1
ATOM 863 N N . ILE A 1 105 ? -8.077 -8.549 -1.599 1.00 87.62 105 ILE A N 1
ATOM 864 C CA . ILE A 1 105 ? -7.706 -7.284 -2.234 1.00 87.62 105 ILE A CA 1
ATOM 865 C C . ILE A 1 105 ? -8.971 -6.690 -2.853 1.00 87.62 105 ILE A C 1
ATOM 867 O O . ILE A 1 105 ? -9.613 -7.335 -3.681 1.00 87.62 105 ILE A O 1
ATOM 871 N N . THR A 1 106 ? -9.319 -5.473 -2.451 1.00 87.62 106 THR A N 1
ATOM 872 C CA . THR A 1 106 ? -10.471 -4.728 -2.987 1.00 87.62 106 THR A CA 1
ATOM 873 C C . THR A 1 106 ? -10.060 -3.691 -4.023 1.00 87.62 106 THR A C 1
ATOM 875 O O . THR A 1 106 ? -10.826 -3.401 -4.939 1.00 87.62 106 THR A O 1
ATOM 878 N N . SER A 1 107 ? -8.837 -3.174 -3.917 1.00 83.56 107 SER A N 1
ATOM 879 C CA . SER A 1 107 ? -8.256 -2.211 -4.847 1.00 83.56 107 SER A CA 1
ATOM 880 C C . SER A 1 107 ? -6.740 -2.399 -4.912 1.00 83.56 107 SER A C 1
ATOM 882 O O . SER A 1 107 ? -6.096 -2.782 -3.935 1.00 83.56 107 SER A O 1
ATOM 884 N N . SER A 1 108 ? -6.176 -2.163 -6.096 1.00 80.00 108 SER A N 1
ATOM 885 C CA . SER A 1 108 ? -4.732 -2.153 -6.336 1.00 80.00 108 SER A CA 1
ATOM 886 C C . SER A 1 108 ? -4.389 -1.070 -7.360 1.00 80.00 108 SER A C 1
ATOM 888 O O . SER A 1 108 ? -3.992 -1.350 -8.494 1.00 80.00 108 SER A O 1
ATOM 890 N N . LEU A 1 109 ? -4.622 0.185 -6.976 1.00 72.19 109 LEU A N 1
ATOM 891 C CA . LEU A 1 109 ? -4.420 1.357 -7.826 1.00 72.19 109 LEU A CA 1
ATOM 892 C C . LEU A 1 109 ? -3.069 2.004 -7.523 1.00 72.19 109 LEU A C 1
ATOM 894 O O . LEU A 1 109 ? -2.838 2.476 -6.413 1.00 72.19 109 LEU A O 1
ATOM 898 N N . GLY A 1 110 ? -2.181 2.042 -8.523 1.00 75.56 110 GLY A N 1
ATOM 899 C CA . GLY A 1 110 ? -0.809 2.525 -8.334 1.00 75.56 110 GLY A CA 1
ATOM 900 C C . GLY A 1 110 ? -0.138 1.834 -7.144 1.00 75.56 110 GLY A C 1
ATOM 901 O O . GLY A 1 110 ? -0.466 0.702 -6.817 1.00 75.56 110 GLY A O 1
ATOM 902 N N . SER A 1 111 ? 0.727 2.519 -6.415 1.00 81.19 111 SER A N 1
ATOM 903 C CA . SER A 1 111 ? 1.461 1.954 -5.276 1.00 81.19 111 SER A CA 1
ATOM 904 C C . SER A 1 111 ? 0.634 1.501 -4.056 1.00 81.19 111 SER A C 1
ATOM 906 O O . SER A 1 111 ? 1.224 0.969 -3.119 1.00 81.19 111 SER A O 1
ATOM 908 N N . GLU A 1 112 ? -0.688 1.688 -4.028 1.00 86.56 112 GLU A N 1
ATOM 909 C CA . GLU A 1 112 ? -1.545 1.335 -2.887 1.00 86.56 112 GLU A CA 1
ATOM 910 C C . GLU A 1 112 ? -2.298 0.015 -3.130 1.00 86.56 112 GLU A C 1
ATOM 912 O O . GLU A 1 112 ? -2.813 -0.257 -4.220 1.00 86.56 112 GLU A O 1
ATOM 917 N N . ILE A 1 113 ? -2.349 -0.831 -2.100 1.00 88.50 113 ILE A N 1
ATOM 918 C CA . ILE A 1 113 ? -3.148 -2.058 -2.073 1.00 88.50 113 ILE A CA 1
ATOM 919 C C . ILE A 1 113 ? -4.076 -2.011 -0.873 1.00 88.50 113 ILE A C 1
ATOM 921 O O . ILE A 1 113 ? -3.611 -1.977 0.267 1.00 88.50 113 ILE A O 1
ATOM 925 N N . ASP A 1 114 ? -5.373 -2.113 -1.140 1.00 90.69 114 ASP A N 1
ATOM 926 C CA . ASP A 1 114 ? -6.402 -2.125 -0.110 1.00 90.69 114 ASP A CA 1
ATOM 927 C C . ASP A 1 114 ? -6.900 -3.544 0.133 1.00 90.69 114 ASP A C 1
ATOM 929 O O . ASP A 1 114 ? -7.421 -4.218 -0.766 1.00 90.69 114 ASP A O 1
ATOM 933 N N . TRP A 1 115 ? -6.780 -3.987 1.375 1.00 91.19 115 TRP A N 1
ATOM 934 C CA . TRP A 1 115 ? -7.281 -5.261 1.859 1.00 91.19 115 TRP A CA 1
ATOM 935 C C . TRP A 1 115 ? -8.516 -5.032 2.712 1.00 91.19 115 TRP A C 1
ATOM 937 O O . TRP A 1 115 ? -8.518 -4.149 3.564 1.00 91.19 115 TRP A O 1
ATOM 947 N N . LYS A 1 116 ? -9.543 -5.856 2.518 1.00 91.12 116 LYS A N 1
ATOM 948 C CA . LYS A 1 116 ? -10.773 -5.801 3.309 1.00 91.12 116 LYS A CA 1
ATOM 949 C C . LYS A 1 116 ? -11.256 -7.199 3.671 1.00 91.12 116 LYS A C 1
ATOM 951 O O . LYS A 1 116 ? -11.100 -8.142 2.884 1.00 91.12 116 LYS A O 1
ATOM 956 N N . GLY A 1 117 ? -11.858 -7.327 4.849 1.00 85.19 117 GLY A N 1
ATOM 957 C CA . GLY A 1 117 ? -12.614 -8.518 5.234 1.00 85.19 117 GLY A CA 1
ATOM 958 C C . GLY A 1 117 ? -13.892 -8.691 4.405 1.00 85.19 117 GLY A C 1
ATOM 959 O O . GLY A 1 117 ? -14.384 -7.744 3.790 1.00 85.19 117 GLY A O 1
ATOM 960 N N . LYS A 1 118 ? -14.439 -9.914 4.381 1.00 71.88 118 LYS A N 1
ATOM 961 C CA . LYS A 1 118 ? -15.697 -10.221 3.672 1.00 71.88 118 LYS A CA 1
ATOM 962 C C . LYS A 1 118 ? -16.928 -9.552 4.292 1.00 71.88 118 LYS A C 1
ATOM 964 O O . LYS A 1 118 ? -17.881 -9.286 3.566 1.00 71.88 118 LYS A O 1
ATOM 969 N N . ASP A 1 119 ? -16.879 -9.251 5.586 1.00 70.06 119 ASP A N 1
ATOM 970 C CA . ASP A 1 119 ? -18.010 -8.747 6.359 1.00 70.06 119 ASP A CA 1
ATOM 971 C C . ASP A 1 119 ? -17.653 -7.412 7.038 1.00 70.06 119 ASP A C 1
ATOM 973 O O . ASP A 1 119 ? -16.540 -7.231 7.537 1.00 70.06 119 ASP A O 1
ATOM 977 N N . GLN A 1 120 ? -18.606 -6.471 7.073 1.00 59.56 120 GLN A N 1
ATOM 978 C CA . GLN A 1 120 ? -18.520 -5.228 7.855 1.00 59.56 120 GLN A CA 1
ATOM 979 C C . GLN A 1 120 ? -18.683 -5.547 9.345 1.00 59.56 120 GLN A C 1
ATOM 981 O O . GLN A 1 120 ? -19.770 -5.445 9.916 1.00 59.56 120 GLN A O 1
ATOM 986 N N . ILE A 1 121 ? -17.603 -6.020 9.957 1.00 69.38 121 ILE A N 1
ATOM 987 C CA . ILE A 1 121 ? -17.563 -6.390 11.369 1.00 69.38 121 ILE A CA 1
ATOM 988 C C . ILE A 1 121 ? -16.932 -5.237 12.151 1.00 69.38 121 ILE A C 1
ATOM 990 O O . ILE A 1 121 ? -15.914 -4.686 11.749 1.00 69.38 121 ILE A O 1
ATOM 994 N N . ILE A 1 122 ? -17.518 -4.901 13.303 1.00 80.75 122 ILE A N 1
ATOM 995 C CA . ILE A 1 122 ? -16.884 -4.038 14.309 1.00 80.75 122 ILE A CA 1
ATOM 996 C C . ILE A 1 122 ? -15.506 -4.615 14.651 1.00 80.75 122 ILE A C 1
ATOM 998 O O . ILE A 1 122 ? -15.411 -5.750 15.118 1.00 80.75 122 ILE A O 1
ATOM 1002 N N . GLY A 1 123 ? -14.450 -3.834 14.467 1.00 88.50 123 GLY A N 1
ATOM 1003 C CA . GLY A 1 123 ? -13.075 -4.292 14.611 1.00 88.50 123 GLY A CA 1
ATOM 1004 C C . GLY A 1 123 ? -12.204 -3.826 13.457 1.00 88.50 123 GLY A C 1
ATOM 1005 O O . GLY A 1 123 ? -12.475 -2.800 12.848 1.00 88.50 123 GLY A O 1
ATOM 1006 N N . HIS A 1 124 ? -11.131 -4.560 13.180 1.00 91.88 124 HIS A N 1
ATOM 1007 C CA . HIS A 1 124 ? -10.253 -4.284 12.049 1.00 91.88 124 HIS A CA 1
ATOM 1008 C C . HIS A 1 124 ? -11.013 -4.571 10.746 1.00 91.88 124 HIS A C 1
ATOM 1010 O O . HIS A 1 124 ? -11.478 -5.690 10.538 1.00 91.88 124 HIS A O 1
ATOM 1016 N N . THR A 1 125 ? -11.195 -3.554 9.905 1.00 91.69 125 THR A N 1
ATOM 1017 C CA . THR A 1 125 ? -12.094 -3.630 8.736 1.00 91.69 125 THR A CA 1
ATOM 1018 C C . THR A 1 125 ? -11.361 -3.592 7.414 1.00 91.69 125 THR A C 1
ATOM 1020 O O . THR A 1 125 ? -11.695 -4.358 6.507 1.00 91.69 125 THR A O 1
ATOM 1023 N N . ASP A 1 126 ? -10.356 -2.732 7.314 1.00 92.19 126 ASP A N 1
ATOM 1024 C CA . ASP A 1 126 ? -9.517 -2.622 6.139 1.00 92.19 126 ASP A CA 1
ATOM 1025 C C . ASP A 1 126 ? -8.093 -2.213 6.508 1.00 92.19 126 ASP A C 1
ATOM 1027 O O . ASP A 1 126 ? -7.831 -1.640 7.571 1.00 92.19 126 ASP A O 1
ATOM 1031 N N . LYS A 1 127 ? -7.178 -2.549 5.603 1.00 92.81 127 LYS A N 1
ATOM 1032 C CA . LYS A 1 127 ? -5.783 -2.145 5.656 1.00 92.81 127 LYS A CA 1
ATOM 1033 C C . LYS A 1 127 ? -5.350 -1.692 4.275 1.00 92.81 127 LYS A C 1
ATOM 1035 O O . LYS A 1 127 ? -5.461 -2.457 3.316 1.00 92.81 127 LYS A O 1
ATOM 1040 N N . SER A 1 128 ? -4.758 -0.511 4.209 1.00 92.88 128 SER A N 1
ATOM 1041 C CA . SER A 1 128 ? -4.076 -0.018 3.016 1.00 92.88 128 SER A CA 1
ATOM 1042 C C . SER A 1 128 ? -2.571 -0.152 3.197 1.00 92.88 128 SER A C 1
ATOM 1044 O O . SER A 1 128 ? -2.023 0.258 4.221 1.00 92.88 128 SER A O 1
ATOM 1046 N N . VAL A 1 129 ? -1.893 -0.719 2.205 1.00 90.75 129 VAL A N 1
ATOM 1047 C CA . VAL A 1 129 ? -0.430 -0.832 2.169 1.00 90.75 129 VAL A CA 1
ATOM 1048 C C . VAL A 1 129 ? 0.072 -0.069 0.957 1.00 90.75 129 VAL A C 1
ATOM 1050 O O . VAL A 1 129 ? -0.299 -0.384 -0.172 1.00 90.75 129 VAL A O 1
ATOM 1053 N N . TYR A 1 130 ? 0.923 0.921 1.193 1.00 88.50 130 TYR A N 1
ATOM 1054 C CA . TYR A 1 130 ? 1.598 1.675 0.152 1.00 88.50 130 TYR A CA 1
ATOM 1055 C C . TYR A 1 130 ? 3.035 1.175 -0.005 1.00 88.50 130 TYR A C 1
ATOM 1057 O O . TYR A 1 130 ? 3.847 1.233 0.927 1.00 88.50 130 TYR A O 1
ATOM 1065 N N . ILE A 1 131 ? 3.338 0.714 -1.213 1.00 84.00 131 ILE A N 1
ATOM 1066 C CA . ILE A 1 131 ? 4.627 0.148 -1.599 1.00 84.00 131 ILE A CA 1
ATOM 1067 C C . ILE A 1 131 ? 5.330 1.149 -2.501 1.00 84.00 131 ILE A C 1
ATOM 1069 O O . ILE A 1 131 ? 4.794 1.565 -3.530 1.00 84.00 131 ILE A O 1
ATOM 1073 N N . ASP A 1 132 ? 6.551 1.528 -2.152 1.00 79.06 132 ASP A N 1
ATOM 1074 C CA . ASP A 1 132 ? 7.305 2.438 -3.006 1.00 79.06 132 ASP A CA 1
ATOM 1075 C C . ASP A 1 132 ? 7.958 1.749 -4.216 1.00 79.06 132 ASP A C 1
ATOM 1077 O O . ASP A 1 132 ? 7.883 0.537 -4.422 1.00 79.06 132 ASP A O 1
ATOM 1081 N N . SER A 1 133 ? 8.629 2.549 -5.045 1.00 71.94 133 SER A N 1
ATOM 1082 C CA . SER A 1 133 ? 9.285 2.090 -6.271 1.00 71.94 133 SER A CA 1
ATOM 1083 C C . SER A 1 133 ? 10.451 1.121 -6.046 1.00 71.94 133 SER A C 1
ATOM 1085 O O . SER A 1 133 ? 10.867 0.459 -6.998 1.00 71.94 133 SER A O 1
ATOM 1087 N N . ALA A 1 134 ? 10.980 1.024 -4.822 1.00 73.00 134 ALA A N 1
ATOM 1088 C CA . ALA A 1 134 ? 11.993 0.041 -4.449 1.00 73.00 134 ALA A CA 1
ATOM 1089 C C . ALA A 1 134 ? 11.372 -1.284 -3.987 1.00 73.00 134 ALA A C 1
ATOM 1091 O O . ALA A 1 134 ? 12.111 -2.202 -3.632 1.00 73.00 134 ALA A O 1
ATOM 1092 N N . CYS A 1 135 ? 10.041 -1.401 -4.032 1.00 72.31 135 CYS A N 1
ATOM 1093 C CA . CYS A 1 135 ? 9.312 -2.557 -3.548 1.00 72.31 135 CYS A CA 1
ATOM 1094 C C . CYS A 1 135 ? 9.577 -2.800 -2.069 1.00 72.31 135 CYS A C 1
ATOM 1096 O O . CYS A 1 135 ? 10.016 -3.879 -1.682 1.00 72.31 135 CYS A O 1
ATOM 1098 N N . GLU A 1 136 ? 9.342 -1.773 -1.264 1.00 75.31 136 GLU A N 1
ATOM 1099 C CA . GLU A 1 136 ? 9.414 -1.824 0.190 1.00 75.31 136 GLU A CA 1
ATOM 1100 C C . GLU A 1 136 ? 8.161 -1.165 0.778 1.00 75.31 136 GLU A C 1
ATOM 1102 O O . GLU A 1 136 ? 7.589 -0.254 0.170 1.00 75.31 136 GLU A O 1
ATOM 1107 N N . ASP A 1 137 ? 7.736 -1.629 1.958 1.00 74.88 137 ASP A N 1
ATOM 1108 C CA . ASP A 1 137 ? 6.657 -0.990 2.714 1.00 74.88 137 ASP A CA 1
ATOM 1109 C C . ASP A 1 137 ? 7.090 0.431 3.07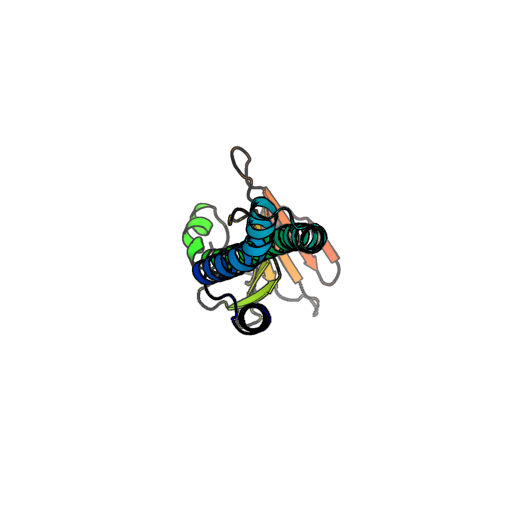9 1.00 74.88 137 ASP A C 1
ATOM 1111 O O . ASP A 1 137 ? 8.061 0.614 3.816 1.00 74.88 137 ASP A O 1
ATOM 1115 N N . ALA A 1 138 ? 6.371 1.428 2.572 1.00 84.62 138 ALA A N 1
ATOM 1116 C CA . ALA A 1 138 ? 6.625 2.832 2.885 1.00 84.62 138 ALA A CA 1
ATOM 1117 C C . ALA A 1 138 ? 5.555 3.397 3.826 1.00 84.62 138 ALA A C 1
ATOM 1119 O O . ALA A 1 138 ? 5.862 4.207 4.705 1.00 84.62 138 ALA A O 1
ATOM 1120 N N . PHE A 1 139 ? 4.308 2.946 3.682 1.00 89.75 139 PHE A N 1
ATOM 1121 C CA . PHE A 1 139 ? 3.218 3.344 4.562 1.00 89.75 139 PHE A CA 1
ATOM 1122 C C . PHE A 1 139 ? 2.186 2.226 4.719 1.00 89.75 139 PHE A C 1
ATOM 1124 O O . PHE A 1 139 ? 1.836 1.557 3.750 1.00 89.75 139 PHE A O 1
ATOM 1131 N N . GLU A 1 140 ? 1.676 2.044 5.933 1.00 91.88 140 GLU A N 1
ATOM 1132 C CA . GLU A 1 140 ? 0.524 1.185 6.206 1.00 91.88 140 GLU A CA 1
ATOM 1133 C C . GLU A 1 140 ? -0.541 1.960 6.973 1.00 91.88 140 GLU A C 1
ATOM 1135 O O . GLU A 1 140 ? -0.225 2.742 7.867 1.00 91.88 140 GLU A O 1
ATOM 1140 N N . ARG A 1 141 ? -1.809 1.722 6.650 1.00 94.06 141 ARG A N 1
ATOM 1141 C CA . ARG A 1 141 ? -2.953 2.254 7.387 1.00 94.06 141 ARG A CA 1
ATOM 1142 C C . ARG A 1 141 ? -3.862 1.112 7.787 1.00 94.06 141 ARG A C 1
ATOM 1144 O O . ARG A 1 141 ? -4.303 0.372 6.921 1.00 94.06 141 ARG A O 1
ATOM 1151 N N . ASP A 1 142 ? -4.165 1.030 9.072 1.00 93.88 142 ASP A N 1
ATOM 1152 C CA . ASP A 1 142 ? -5.133 0.109 9.657 1.00 93.88 142 ASP A CA 1
ATOM 1153 C C . ASP A 1 142 ? -6.383 0.871 10.084 1.00 93.88 142 ASP A C 1
ATOM 1155 O O . ASP A 1 142 ? -6.293 1.809 10.883 1.00 93.88 142 ASP A O 1
ATOM 1159 N N . ASN A 1 143 ? -7.547 0.448 9.601 1.00 94.12 143 ASN A N 1
ATOM 1160 C CA . ASN A 1 143 ? -8.825 1.061 9.937 1.00 94.12 143 ASN A CA 1
ATOM 1161 C C . ASN A 1 143 ? -9.680 0.124 10.790 1.00 94.12 143 ASN A C 1
ATOM 1163 O O . ASN A 1 143 ? -9.984 -1.014 10.415 1.00 94.12 143 ASN A O 1
ATOM 1167 N N . TYR A 1 144 ? -10.092 0.634 11.947 1.00 94.06 144 TYR A N 1
ATOM 1168 C CA . TYR A 1 144 ? -10.909 -0.072 12.922 1.00 94.06 144 TYR A CA 1
ATOM 1169 C C . TYR A 1 144 ? -12.292 0.565 13.017 1.00 94.06 144 TYR A C 1
ATOM 1171 O O . TYR A 1 144 ? -12.422 1.678 13.529 1.00 94.06 144 TYR A O 1
ATOM 1179 N N . GLU A 1 145 ? -13.326 -0.141 12.573 1.00 94.00 145 GLU A N 1
ATOM 1180 C CA . GLU A 1 145 ? -14.714 0.283 12.727 1.00 94.00 145 GLU A CA 1
ATOM 1181 C C . GLU A 1 145 ? -15.199 0.014 14.156 1.00 94.00 145 GLU A C 1
ATOM 1183 O O . GLU A 1 145 ? -15.010 -1.064 14.722 1.00 94.00 145 GLU A O 1
ATOM 1188 N N . LEU A 1 146 ? -15.823 1.021 14.758 1.00 94.50 146 LEU A N 1
ATOM 1189 C CA . LEU A 1 146 ? -16.337 0.988 16.1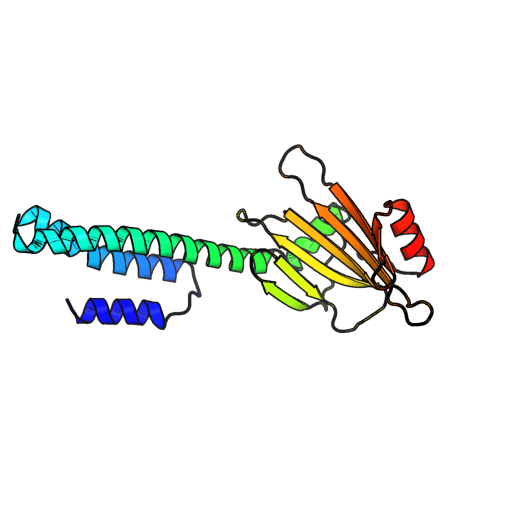22 1.00 94.50 146 LEU A CA 1
ATOM 1190 C C . LEU A 1 146 ? -17.861 0.871 16.114 1.00 94.50 146 LEU A C 1
ATOM 1192 O O . LEU A 1 146 ? -18.529 1.202 15.134 1.00 94.50 146 LEU A O 1
ATOM 1196 N N . LYS A 1 147 ? -18.446 0.481 17.250 1.00 93.25 147 LYS A N 1
ATOM 1197 C CA . LYS A 1 147 ? -19.907 0.462 17.392 1.00 93.25 147 LYS A CA 1
ATOM 1198 C C . LYS A 1 147 ? -20.485 1.860 17.149 1.00 93.25 147 LYS A C 1
ATOM 1200 O O . LYS A 1 147 ? -20.060 2.819 17.811 1.00 93.25 147 LYS A O 1
ATOM 1205 N N . PRO A 1 148 ? -21.492 1.996 16.268 1.00 93.12 148 PRO A N 1
ATOM 1206 C CA . PRO A 1 148 ? -22.111 3.285 16.020 1.00 93.12 148 PRO A CA 1
ATOM 1207 C C . PRO A 1 148 ? -22.826 3.784 17.278 1.00 93.12 148 PRO A C 1
ATOM 1209 O O . PRO A 1 148 ? -23.447 3.016 18.016 1.00 93.12 148 PRO A O 1
ATOM 1212 N N . ILE A 1 149 ? -22.771 5.095 17.516 1.00 94.31 149 ILE A N 1
ATOM 1213 C CA . ILE A 1 149 ? -23.500 5.742 18.615 1.00 94.31 149 ILE A CA 1
ATOM 1214 C C . ILE A 1 149 ? -24.628 6.553 17.998 1.00 94.31 149 ILE A C 1
ATOM 1216 O O . ILE A 1 149 ? -24.376 7.470 17.222 1.00 94.31 149 ILE A O 1
ATOM 1220 N N . ARG A 1 150 ? -25.878 6.223 18.348 1.00 94.69 150 ARG A N 1
ATOM 1221 C CA . ARG A 1 150 ? -27.080 6.885 17.801 1.00 94.69 150 ARG A CA 1
ATOM 1222 C C . ARG A 1 150 ? -27.111 6.880 16.262 1.00 94.69 150 ARG A C 1
ATOM 1224 O O . ARG A 1 150 ? -27.502 7.862 15.645 1.00 94.69 150 ARG A O 1
ATOM 1231 N N . GLY A 1 151 ? -26.655 5.782 15.655 1.00 92.44 151 GLY A N 1
ATOM 1232 C CA . GLY A 1 151 ? -26.591 5.618 14.199 1.00 92.44 151 GLY A CA 1
ATOM 1233 C C . GLY A 1 151 ? -25.428 6.340 13.510 1.00 92.44 151 GLY A C 1
ATOM 1234 O O . GLY A 1 151 ? -25.313 6.251 12.295 1.00 92.44 151 GLY A O 1
ATOM 1235 N N . ILE A 1 152 ? -24.557 7.032 14.253 1.00 94.81 152 ILE A N 1
ATOM 1236 C CA . ILE A 1 152 ? -23.399 7.730 13.687 1.00 94.81 152 ILE A CA 1
ATOM 1237 C C . ILE A 1 152 ? -22.203 6.776 13.649 1.00 94.81 152 ILE A C 1
ATOM 1239 O O . ILE A 1 152 ? -21.836 6.207 14.684 1.00 94.81 152 ILE A O 1
ATOM 1243 N N . SER A 1 153 ? -21.612 6.614 12.462 1.00 94.25 153 SER A N 1
ATOM 1244 C CA . SER A 1 153 ? -20.418 5.796 12.231 1.00 94.25 153 SER A CA 1
ATOM 1245 C C . SER A 1 153 ? -19.211 6.350 12.974 1.00 94.25 153 SER A C 1
ATOM 1247 O O . SER A 1 153 ? -19.073 7.559 13.190 1.00 94.25 153 SER A O 1
ATOM 1249 N N . ARG A 1 154 ? -18.336 5.442 13.394 1.00 95.56 154 ARG A N 1
ATOM 1250 C CA . ARG A 1 154 ? -17.147 5.760 14.173 1.00 95.56 154 ARG A CA 1
ATOM 1251 C C . ARG A 1 154 ? -16.021 4.837 13.755 1.00 95.56 154 ARG A C 1
ATOM 1253 O O . ARG A 1 154 ? -16.250 3.636 13.650 1.00 95.56 154 ARG A O 1
ATOM 1260 N N . TRP A 1 155 ? -14.818 5.368 13.592 1.00 95.25 155 TRP A N 1
ATOM 1261 C CA . TRP A 1 155 ? -13.647 4.540 13.323 1.00 95.25 155 TRP A CA 1
ATOM 1262 C C . TRP A 1 155 ? -12.367 5.136 13.899 1.00 95.25 155 TRP A C 1
ATOM 1264 O O . TRP A 1 155 ? -12.296 6.319 14.245 1.00 95.25 155 TRP A O 1
ATOM 1274 N N . ILE A 1 156 ? -11.357 4.283 14.036 1.00 96.25 156 ILE A N 1
ATOM 1275 C CA . ILE A 1 156 ? -9.981 4.659 14.354 1.00 96.25 156 ILE A CA 1
ATOM 1276 C C . ILE A 1 156 ? -9.109 4.282 13.166 1.00 96.25 156 ILE A C 1
ATOM 1278 O O . ILE A 1 156 ? -9.097 3.123 12.767 1.00 96.25 156 ILE A O 1
ATOM 1282 N N . SER A 1 157 ? -8.346 5.243 12.658 1.00 96.31 157 SER A N 1
ATOM 1283 C CA . SER A 1 157 ? -7.298 5.007 11.667 1.00 96.31 157 SER A CA 1
ATOM 1284 C C . SER A 1 157 ? -5.944 5.062 12.362 1.00 96.31 157 SER A C 1
ATOM 1286 O O . SER A 1 157 ? -5.632 6.039 13.050 1.00 96.31 157 SER A O 1
ATOM 1288 N N . ILE A 1 158 ? -5.125 4.035 12.165 1.00 95.38 158 ILE A N 1
ATOM 1289 C CA . ILE A 1 158 ? -3.739 3.975 12.628 1.00 95.38 158 ILE A CA 1
ATOM 1290 C C . ILE A 1 158 ? -2.850 3.953 11.391 1.00 95.38 158 ILE A C 1
ATOM 1292 O O . ILE A 1 158 ? -2.848 2.975 10.653 1.00 95.38 158 ILE A O 1
ATOM 1296 N N . GLY A 1 159 ? -2.125 5.039 11.144 1.00 94.62 159 GLY A N 1
ATOM 1297 C CA . GLY A 1 159 ? -1.155 5.128 10.057 1.00 94.62 159 GLY A CA 1
ATOM 1298 C C . GLY A 1 159 ? 0.256 4.889 10.575 1.00 94.62 159 GLY A C 1
ATOM 1299 O O . GLY A 1 159 ? 0.616 5.411 11.626 1.00 94.62 159 GLY A O 1
ATOM 1300 N N . ARG A 1 160 ? 1.075 4.155 9.830 1.00 92.75 160 ARG A N 1
ATOM 1301 C CA . ARG A 1 160 ? 2.507 3.993 10.077 1.00 92.75 160 ARG A CA 1
ATOM 1302 C C . ARG A 1 160 ? 3.284 4.384 8.837 1.00 92.75 160 ARG A C 1
ATOM 1304 O O . ARG A 1 160 ? 3.101 3.784 7.785 1.00 92.75 160 ARG A O 1
ATOM 1311 N N . VAL A 1 161 ? 4.189 5.345 8.979 1.00 91.19 161 VAL A N 1
ATOM 1312 C CA . VAL A 1 161 ? 5.217 5.636 7.974 1.00 91.19 161 VAL A CA 1
ATOM 1313 C C . VAL A 1 161 ? 6.474 4.872 8.364 1.00 91.19 161 VAL A C 1
ATOM 1315 O O . VAL A 1 161 ? 6.999 5.061 9.467 1.00 91.19 161 VAL A O 1
ATOM 1318 N N . VAL A 1 162 ? 6.939 4.010 7.463 1.00 84.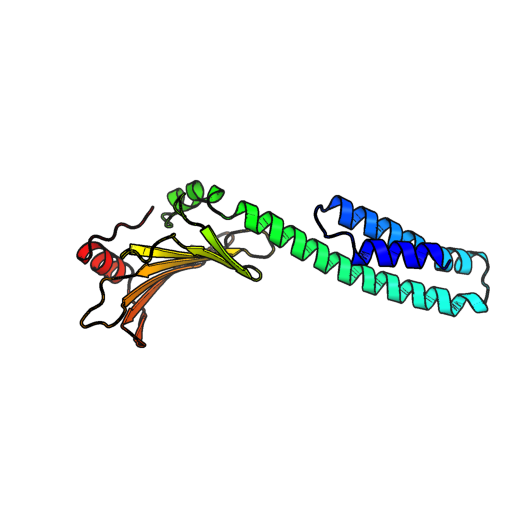19 162 VAL A N 1
ATOM 1319 C CA . VAL A 1 162 ? 8.142 3.199 7.659 1.00 84.19 162 VAL A CA 1
ATOM 1320 C C . VAL A 1 162 ? 9.341 3.998 7.162 1.00 84.19 162 VAL A C 1
ATOM 1322 O O . VAL A 1 162 ? 9.417 4.359 5.985 1.00 84.19 162 VAL A O 1
ATOM 1325 N N . THR A 1 163 ? 10.281 4.311 8.053 1.00 81.50 163 THR A N 1
ATOM 1326 C CA . THR A 1 163 ? 11.432 5.141 7.678 1.00 81.50 163 THR A CA 1
ATOM 1327 C C . THR A 1 163 ? 12.571 4.271 7.160 1.00 81.50 163 THR A C 1
ATOM 1329 O O . THR A 1 163 ? 13.009 3.327 7.815 1.00 81.50 163 THR A O 1
ATOM 1332 N N . LYS A 1 164 ? 13.126 4.617 5.993 1.00 74.62 164 LYS A N 1
ATOM 1333 C CA . LYS A 1 164 ? 14.292 3.913 5.445 1.00 74.62 164 LYS A CA 1
ATOM 1334 C C . LYS A 1 164 ? 15.580 4.297 6.173 1.00 74.62 164 LYS A C 1
ATOM 1336 O O . LYS A 1 164 ? 15.892 5.476 6.349 1.00 74.62 164 LYS A O 1
ATOM 1341 N N . GLY A 1 165 ? 16.386 3.299 6.532 1.00 70.38 165 GLY A N 1
ATOM 1342 C CA . GLY A 1 165 ? 17.727 3.500 7.084 1.00 70.38 165 GLY A CA 1
ATOM 1343 C C . GLY A 1 165 ? 17.746 3.719 8.599 1.00 70.38 165 GLY A C 1
ATOM 1344 O O . GLY A 1 165 ? 17.322 2.853 9.352 1.00 70.38 165 GLY A O 1
ATOM 1345 N N . LYS A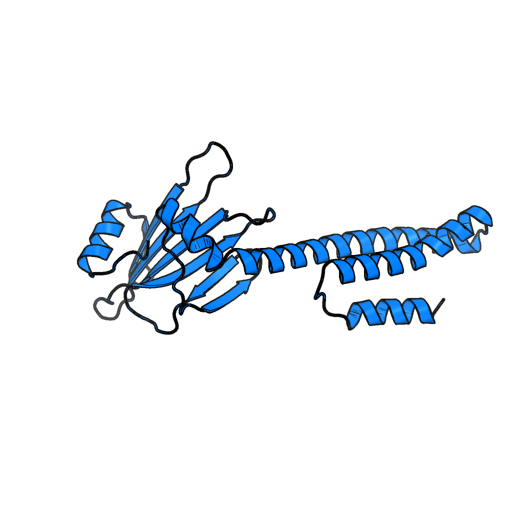 1 166 ? 18.329 4.835 9.058 1.00 67.75 166 LYS A N 1
ATOM 1346 C CA . LYS A 1 166 ? 18.586 5.099 10.492 1.00 67.75 166 LYS A CA 1
ATOM 1347 C C . LYS A 1 166 ? 17.458 5.849 11.216 1.00 67.75 166 LYS A C 1
ATOM 1349 O O . LYS A 1 166 ? 17.620 6.180 12.387 1.00 67.75 166 LYS A O 1
ATOM 1354 N N . GLY A 1 167 ? 16.366 6.175 10.528 1.00 74.56 167 GLY A N 1
ATOM 1355 C CA . GLY A 1 167 ? 15.219 6.838 11.148 1.00 74.56 167 GLY A CA 1
ATOM 1356 C C . GLY A 1 167 ? 14.295 5.847 11.854 1.00 74.56 167 GLY A C 1
ATOM 1357 O O . GLY A 1 167 ? 14.277 4.668 11.515 1.00 74.56 167 GLY A O 1
ATOM 1358 N N . ALA A 1 168 ? 13.538 6.330 12.837 1.00 82.94 168 ALA A N 1
ATOM 1359 C CA . ALA A 1 168 ? 12.495 5.542 13.485 1.00 82.94 168 ALA A CA 1
ATOM 1360 C C . ALA A 1 168 ? 11.196 5.595 12.668 1.00 82.94 168 ALA A C 1
ATOM 1362 O O . ALA A 1 168 ? 10.895 6.613 12.038 1.00 82.94 168 ALA A O 1
ATOM 1363 N N . ASP A 1 169 ? 10.421 4.515 12.706 1.00 87.75 169 ASP A N 1
ATOM 1364 C CA . ASP A 1 169 ? 9.055 4.507 12.186 1.00 87.75 169 ASP A CA 1
ATOM 1365 C C . ASP A 1 169 ? 8.190 5.501 12.969 1.00 87.75 169 ASP A C 1
ATOM 1367 O O . ASP A 1 169 ? 8.408 5.737 14.163 1.00 87.75 169 ASP A O 1
ATOM 1371 N N . THR A 1 170 ? 7.201 6.091 12.298 1.00 91.69 170 THR A N 1
ATOM 1372 C CA . THR A 1 170 ? 6.282 7.045 12.932 1.00 91.69 170 THR A CA 1
ATOM 1373 C C . THR A 1 170 ? 4.845 6.580 12.806 1.00 91.69 170 THR A C 1
ATOM 1375 O O . THR A 1 170 ? 4.396 6.222 11.719 1.00 91.69 170 THR A O 1
ATOM 1378 N N . ASP A 1 171 ? 4.130 6.618 13.930 1.00 92.88 171 ASP A N 1
ATOM 1379 C CA . ASP A 1 171 ? 2.716 6.270 13.999 1.00 92.88 171 ASP A CA 1
ATOM 1380 C C . ASP A 1 171 ? 1.857 7.527 14.139 1.00 92.88 171 ASP A C 1
ATOM 1382 O O . ASP A 1 171 ? 2.134 8.400 14.967 1.00 92.88 171 ASP A O 1
ATOM 1386 N N . SER A 1 172 ? 0.765 7.578 13.386 1.00 95.75 172 SER A N 1
ATOM 1387 C CA . SER A 1 172 ? -0.306 8.556 13.517 1.00 95.75 172 SER A CA 1
ATOM 1388 C C . SER A 1 172 ? -1.612 7.852 13.879 1.00 95.75 172 SER A C 1
ATOM 1390 O O . SER A 1 172 ? -1.875 6.725 13.464 1.00 95.75 172 SER A O 1
ATOM 1392 N N . TYR A 1 173 ? -2.433 8.515 14.691 1.00 96.56 173 TYR A N 1
ATOM 1393 C CA . TYR A 1 173 ? -3.701 7.969 15.163 1.00 96.56 173 TYR A CA 1
ATOM 1394 C C . TYR A 1 173 ? -4.785 9.021 14.966 1.00 96.56 173 TYR A C 1
ATOM 1396 O O . TYR A 1 173 ? -4.668 10.143 15.466 1.00 96.56 173 TYR A O 1
ATOM 1404 N N . ALA A 1 174 ? -5.849 8.649 14.268 1.00 97.56 174 ALA A N 1
ATOM 1405 C CA . ALA A 1 174 ? -7.012 9.492 14.047 1.00 97.56 174 ALA A CA 1
ATOM 1406 C C . ALA A 1 174 ? -8.275 8.778 14.526 1.00 97.56 174 ALA A C 1
ATOM 1408 O O . ALA A 1 174 ? -8.405 7.562 14.405 1.00 97.56 174 ALA A O 1
ATOM 1409 N N . PHE A 1 175 ? -9.199 9.546 15.092 1.00 97.56 175 PHE A N 1
ATOM 1410 C CA . PHE A 1 175 ? -10.529 9.094 15.473 1.00 97.56 175 PHE A CA 1
ATOM 1411 C C . PHE A 1 175 ? -11.568 9.905 14.722 1.00 97.56 175 PHE A C 1
ATOM 1413 O O . PHE A 1 175 ? -11.528 11.139 14.744 1.00 97.56 175 PHE A O 1
ATOM 1420 N N . GLU A 1 176 ? -12.529 9.204 14.140 1.00 96.94 176 GLU A N 1
ATOM 1421 C CA . GLU A 1 176 ? -13.605 9.808 13.373 1.00 96.94 176 GLU A CA 1
ATOM 1422 C C . GLU A 1 176 ? -14.965 9.475 13.980 1.00 96.94 176 GLU A C 1
ATOM 1424 O O . GLU A 1 176 ? -15.215 8.364 14.455 1.00 96.94 176 GLU A O 1
ATOM 1429 N N . PHE A 1 177 ? -15.843 10.476 13.995 1.00 96.00 177 PHE A N 1
ATOM 1430 C CA . PHE A 1 177 ? -17.222 10.385 14.460 1.00 96.00 177 PHE A CA 1
ATOM 1431 C C . PHE A 1 177 ? -18.118 11.121 13.460 1.00 96.00 177 PHE A C 1
ATOM 1433 O O . PHE A 1 177 ? -18.186 12.356 13.450 1.00 96.00 177 PHE A O 1
ATOM 1440 N N . GLY A 1 178 ? -18.795 10.365 12.596 1.00 93.56 178 GLY A N 1
ATOM 1441 C CA . GLY A 1 178 ? -19.483 10.916 11.431 1.00 93.56 178 GLY A CA 1
ATOM 1442 C C . GLY A 1 178 ? -18.495 11.633 10.509 1.00 93.56 178 GLY A C 1
ATOM 1443 O O . GLY A 1 178 ? -17.502 11.050 10.101 1.00 93.56 178 GLY A O 1
ATOM 1444 N N . ALA A 1 179 ? -18.748 12.909 10.211 1.00 92.56 179 ALA A N 1
ATOM 1445 C CA . ALA A 1 179 ? -17.868 13.734 9.373 1.00 92.56 179 ALA A CA 1
ATOM 1446 C C . ALA A 1 179 ? -16.729 14.430 10.147 1.00 92.56 179 ALA A C 1
ATOM 1448 O O . ALA A 1 179 ? -15.937 15.161 9.556 1.00 92.56 179 ALA A O 1
ATOM 1449 N N . ASN A 1 180 ? -16.664 14.263 11.472 1.00 94.25 180 ASN A N 1
ATOM 1450 C CA . ASN A 1 180 ? -15.656 14.921 12.297 1.00 94.25 180 ASN A CA 1
ATOM 1451 C C . ASN A 1 180 ? -14.457 13.997 12.497 1.00 94.25 180 ASN A C 1
ATOM 1453 O O . ASN A 1 180 ? -14.610 12.927 13.084 1.00 94.25 180 ASN A O 1
ATOM 1457 N N . SER A 1 181 ? -13.271 14.455 12.099 1.00 95.81 181 SER A N 1
ATOM 1458 C CA . SER A 1 181 ? -12.000 13.763 12.327 1.00 95.81 181 SER A CA 1
ATOM 1459 C C . SER A 1 181 ? -11.120 14.543 13.300 1.00 95.81 181 SER A C 1
ATOM 1461 O O . SER A 1 181 ? -11.083 15.776 13.279 1.00 95.81 181 SER A O 1
ATOM 1463 N N . ARG A 1 182 ? -10.417 13.829 14.183 1.00 96.62 182 ARG A N 1
ATOM 1464 C CA . ARG A 1 182 ? -9.416 14.410 15.083 1.00 96.62 182 ARG A CA 1
ATOM 1465 C C . ARG A 1 182 ? -8.239 13.469 15.284 1.00 96.62 182 ARG A C 1
ATOM 1467 O O . ARG A 1 182 ? -8.416 12.259 15.410 1.00 96.62 182 ARG A O 1
ATOM 1474 N N . ASN A 1 183 ? -7.054 14.046 15.437 1.00 97.56 183 ASN A N 1
ATOM 1475 C CA . ASN A 1 183 ? -5.886 13.296 15.878 1.00 97.56 183 ASN A CA 1
ATOM 1476 C C . ASN A 1 183 ? -6.028 12.935 17.359 1.00 97.56 183 ASN A C 1
ATOM 1478 O O . ASN A 1 183 ? -6.480 13.746 18.172 1.00 97.56 183 ASN A O 1
ATOM 1482 N N . ILE A 1 184 ? -5.632 11.718 17.702 1.00 97.38 184 ILE A N 1
ATOM 1483 C CA . ILE A 1 184 ? -5.614 11.204 19.070 1.00 97.38 184 ILE A CA 1
ATOM 1484 C C . ILE A 1 184 ? -4.227 10.648 19.389 1.00 97.38 184 ILE A C 1
ATOM 1486 O O . ILE A 1 184 ? -3.393 10.458 18.507 1.00 97.38 184 ILE A O 1
ATOM 1490 N N . THR A 1 185 ? -3.945 10.402 20.663 1.00 96.62 185 THR A N 1
ATOM 1491 C CA . THR A 1 185 ? -2.711 9.718 21.059 1.00 96.62 185 THR A CA 1
ATOM 1492 C C . THR A 1 185 ? -2.863 8.203 20.931 1.00 96.62 185 THR A C 1
ATOM 1494 O O . THR A 1 185 ? -3.974 7.668 20.978 1.00 96.62 185 THR A O 1
ATOM 1497 N N . ARG A 1 186 ? -1.735 7.484 20.868 1.00 94.06 186 ARG A N 1
ATOM 1498 C CA . ARG A 1 186 ? -1.713 6.014 20.945 1.00 94.06 186 ARG A CA 1
ATOM 1499 C C . ARG A 1 186 ? -2.503 5.487 22.146 1.00 94.06 186 ARG A C 1
ATOM 1501 O O . ARG A 1 186 ? -3.332 4.600 21.994 1.00 94.06 186 ARG A O 1
ATOM 1508 N N . GLN A 1 187 ? -2.291 6.076 23.325 1.00 95.56 187 GLN A N 1
ATOM 1509 C CA . GLN A 1 187 ? -2.968 5.668 24.559 1.00 95.56 187 GLN A CA 1
ATOM 1510 C C . GLN A 1 187 ? -4.491 5.849 24.471 1.00 95.56 187 GLN A C 1
ATOM 1512 O O . GLN A 1 187 ? -5.241 5.012 24.968 1.00 95.56 187 GLN A O 1
ATOM 1517 N N . GLN A 1 188 ? -4.961 6.924 23.829 1.00 96.44 188 GLN A N 1
ATOM 1518 C CA . GLN A 1 188 ? -6.390 7.127 23.588 1.00 96.44 188 GLN A CA 1
ATOM 1519 C C . GLN A 1 188 ? -6.947 6.079 22.623 1.00 96.44 188 GLN A C 1
ATOM 1521 O O . GLN A 1 188 ? -8.012 5.529 22.894 1.00 96.44 188 GLN A O 1
ATOM 1526 N N . ALA A 1 189 ? -6.227 5.768 21.541 1.00 95.19 189 ALA A N 1
ATOM 1527 C CA . ALA A 1 189 ? -6.636 4.737 20.589 1.00 95.19 189 ALA A CA 1
ATOM 1528 C C . ALA A 1 189 ? -6.735 3.363 21.270 1.00 95.19 189 ALA A C 1
ATOM 1530 O O . ALA A 1 189 ? -7.762 2.698 21.166 1.00 95.19 189 ALA A O 1
ATOM 1531 N N . ASP A 1 190 ? -5.705 2.980 22.030 1.00 93.69 190 ASP A N 1
ATOM 1532 C CA . ASP A 1 190 ? -5.661 1.725 22.787 1.00 93.69 190 ASP A CA 1
ATOM 1533 C C . ASP A 1 190 ? -6.813 1.634 23.800 1.00 93.69 190 ASP A C 1
ATOM 1535 O O . ASP A 1 190 ? -7.475 0.602 23.896 1.00 93.69 190 ASP A O 1
ATOM 1539 N N . SER A 1 191 ? -7.101 2.729 24.511 1.00 94.81 191 SER A N 1
ATOM 1540 C CA . SER A 1 191 ? -8.205 2.804 25.475 1.00 94.81 191 SER A CA 1
ATOM 1541 C C . SER A 1 191 ? -9.575 2.620 24.814 1.00 94.81 191 SER A C 1
ATOM 1543 O O . SER A 1 191 ? -10.397 1.838 25.296 1.00 94.81 191 SER A O 1
ATOM 1545 N N . ILE A 1 192 ? -9.820 3.287 23.679 1.00 94.94 192 ILE A N 1
ATOM 1546 C CA . ILE A 1 192 ? -11.087 3.159 22.946 1.00 94.94 192 ILE A CA 1
ATOM 1547 C C . ILE A 1 192 ? -11.264 1.724 22.440 1.00 94.94 192 ILE A C 1
ATOM 1549 O O . ILE A 1 192 ? -12.305 1.118 22.692 1.00 94.94 192 ILE A O 1
ATOM 1553 N N . LEU A 1 193 ? -10.245 1.153 21.792 1.00 93.69 193 LEU A N 1
ATOM 1554 C CA . LEU A 1 193 ? -10.305 -0.214 21.265 1.00 93.69 193 LEU A CA 1
ATOM 1555 C C . LEU A 1 193 ? -10.533 -1.243 22.380 1.00 93.69 193 LEU A C 1
ATOM 1557 O O . LEU A 1 193 ? -11.407 -2.103 22.255 1.00 93.69 193 LEU A O 1
ATOM 1561 N N . ALA A 1 194 ? -9.834 -1.103 23.512 1.00 93.38 194 ALA A N 1
ATOM 1562 C CA . ALA A 1 194 ? -10.033 -1.958 24.680 1.00 93.38 194 ALA A CA 1
ATOM 1563 C C . ALA A 1 194 ? -11.460 -1.847 25.244 1.00 93.38 194 ALA A C 1
ATOM 1565 O O . ALA A 1 194 ? -12.080 -2.866 25.553 1.00 93.38 194 ALA A O 1
ATOM 1566 N N . SER A 1 195 ? -12.013 -0.629 25.330 1.00 93.88 195 SER A N 1
ATOM 1567 C CA . SER A 1 195 ? -13.384 -0.401 25.814 1.00 93.88 195 SER A CA 1
ATOM 1568 C C . SER A 1 195 ? -14.451 -1.078 24.945 1.00 93.88 195 SER A C 1
ATOM 1570 O O . SER A 1 195 ? -15.487 -1.509 25.453 1.00 93.88 195 SER A O 1
ATOM 1572 N N . GLU A 1 196 ? -14.176 -1.236 23.649 1.00 92.62 196 GLU A N 1
ATOM 1573 C CA . GLU A 1 196 ? -15.075 -1.886 22.694 1.00 92.62 196 GLU A CA 1
ATOM 1574 C C . GLU A 1 196 ? -14.768 -3.378 22.495 1.00 92.62 196 GLU A C 1
ATOM 1576 O O . GLU A 1 196 ? -15.458 -4.047 21.726 1.00 92.62 196 GLU A O 1
ATOM 1581 N N . LYS A 1 197 ? -13.800 -3.923 23.249 1.00 91.38 197 LYS A N 1
ATOM 1582 C CA . LYS A 1 197 ? -13.312 -5.310 23.152 1.00 91.38 197 LYS A CA 1
ATOM 1583 C C . LYS A 1 197 ? -12.757 -5.656 21.764 1.00 91.38 197 LYS A C 1
ATOM 1585 O O . LYS A 1 197 ? -12.833 -6.804 21.334 1.00 91.38 197 LYS A O 1
ATOM 1590 N N . ILE A 1 198 ? -12.190 -4.668 21.077 1.00 89.12 198 ILE A N 1
ATOM 1591 C CA . ILE A 1 198 ? -11.532 -4.848 19.785 1.00 89.12 198 ILE A CA 1
ATOM 1592 C C . ILE A 1 198 ? -10.061 -5.159 20.051 1.00 89.12 198 ILE A C 1
ATOM 1594 O O . ILE A 1 198 ? -9.337 -4.356 20.641 1.00 89.12 198 ILE A O 1
ATOM 1598 N N . THR A 1 199 ? -9.626 -6.345 19.633 1.00 83.44 199 THR A N 1
ATOM 1599 C CA . THR A 1 199 ? -8.215 -6.740 19.703 1.00 83.44 199 THR A CA 1
ATOM 1600 C C . THR A 1 199 ? -7.509 -6.277 18.437 1.00 83.44 199 THR A C 1
ATOM 1602 O O . THR A 1 199 ? -8.071 -6.350 17.350 1.00 83.44 199 THR A O 1
ATOM 1605 N N . LYS A 1 200 ? -6.287 -5.769 18.586 1.00 76.81 200 LYS A N 1
ATOM 1606 C CA . LYS A 1 200 ? -5.422 -5.471 17.445 1.00 76.81 200 LYS A CA 1
ATOM 1607 C C . LYS A 1 200 ? -4.791 -6.774 16.973 1.00 76.81 200 LYS A C 1
ATOM 1609 O O . LYS A 1 200 ? -4.202 -7.484 17.789 1.00 76.81 200 LYS A O 1
ATOM 1614 N N . ASP A 1 201 ? -4.919 -7.073 15.687 1.00 74.12 201 ASP A N 1
ATOM 1615 C CA . ASP A 1 201 ? -4.436 -8.319 15.088 1.00 74.12 201 ASP A CA 1
ATOM 1616 C C . ASP A 1 201 ? -2.913 -8.288 14.917 1.00 74.12 201 ASP A C 1
ATOM 1618 O O . ASP A 1 201 ? -2.425 -8.192 13.798 1.00 74.12 201 ASP A O 1
ATOM 1622 N N . TYR A 1 202 ? -2.141 -8.300 16.004 1.00 69.38 202 TYR A N 1
ATOM 1623 C CA . TYR A 1 202 ? -0.677 -8.309 15.921 1.00 69.38 202 TYR A CA 1
ATOM 1624 C C . TYR A 1 202 ? -0.112 -9.643 15.429 1.00 69.38 202 TYR A C 1
ATOM 1626 O O . TYR A 1 202 ? -0.583 -10.739 15.816 1.00 69.38 202 TYR A O 1
#

Radius of gyration: 25.65 Å; chains: 1; bounding box: 54×30×75 Å

pLDDT: mean 81.34, std 11.93, range [48.62, 97.56]

Secondary structure (DSSP, 8-state):
-HHHHHHHHHHHHH-----HHHHHHHHHHHHHHHHHHHHHHHHH--GGGHHHHHHHHHHHHHHHHHHHHHHHHHHHHHHHHHSSGGGHHHHHHHTPPP--TT-EEEE--TTEEEEE-SS--SEEEEEEEEE-TTSSEEEEEEEEEEEEETTEEEEEEEEEEPPPSSSPPEEEEEEEETTEEEE--HHHHHHHHHHTTPPP--

Sequence (202 aa):
MSILLITAAYLDFFCGTVNIYTIVIKQSCLLLVYISPIVYYMITKDKQQRWWAVFGCIWVVTISLRTKNEIHDYNETVCKAKFGKTFNQQRRNRGIAVIPQDWQITSSLGSEIDWKGKDQIIGHTDKSVYIDSACEDAFERDNYELKPIRGISRWISIGRVVTKGKGADTDSYAFEFGANSRNITRQQADSILASEKITKDY